Protein AF-T0U098-F1 (afdb_monomer_lite)

Structure (mmCIF, N/CA/C/O backbone):
data_AF-T0U098-F1
#
_entry.id   AF-T0U098-F1
#
loop_
_atom_site.group_PDB
_atom_site.id
_atom_site.type_symbol
_atom_site.label_atom_id
_atom_site.label_alt_id
_atom_site.label_comp_id
_atom_site.label_asym_id
_atom_site.label_entity_id
_atom_site.label_seq_id
_atom_site.pdbx_PDB_ins_code
_atom_site.Cartn_x
_atom_site.Cartn_y
_atom_site.Cartn_z
_atom_site.occupancy
_atom_site.B_iso_or_equiv
_atom_site.auth_seq_id
_atom_site.auth_comp_id
_atom_site.auth_asym_id
_atom_site.auth_atom_id
_atom_site.pdbx_PDB_model_num
ATOM 1 N N . MET A 1 1 ? -24.077 4.851 -6.073 1.00 26.61 1 MET A N 1
ATOM 2 C CA . MET A 1 1 ? -24.076 3.750 -5.088 1.00 26.61 1 MET A CA 1
ATOM 3 C C . MET A 1 1 ? -22.625 3.529 -4.706 1.00 26.61 1 MET A C 1
ATOM 5 O O . MET A 1 1 ? -21.858 3.352 -5.641 1.00 26.61 1 MET A O 1
ATOM 9 N N . PRO A 1 2 ? -22.187 3.656 -3.442 1.00 36.88 2 PRO A N 1
ATOM 10 C CA . PRO A 1 2 ? -20.774 3.498 -3.139 1.00 36.88 2 PRO A CA 1
ATOM 11 C C . PRO A 1 2 ? -20.538 2.073 -2.645 1.00 36.88 2 PRO A C 1
ATOM 13 O O . PRO A 1 2 ? -20.815 1.794 -1.490 1.00 36.88 2 PRO A O 1
ATOM 16 N N . PHE A 1 3 ? -20.134 1.182 -3.549 1.00 37.81 3 PHE A N 1
ATOM 17 C CA . PHE A 1 3 ? -19.321 -0.018 -3.311 1.00 37.81 3 PHE A CA 1
ATOM 18 C C . PHE A 1 3 ? -19.196 -0.738 -4.660 1.00 37.81 3 PHE A C 1
ATOM 20 O O . PHE A 1 3 ? -20.167 -1.327 -5.119 1.00 37.81 3 PHE A O 1
ATOM 27 N N . ASP A 1 4 ? -18.021 -0.677 -5.282 1.00 47.78 4 ASP A N 1
ATOM 28 C CA . ASP A 1 4 ? -17.612 -1.630 -6.318 1.00 47.78 4 ASP A CA 1
ATOM 29 C C . ASP A 1 4 ? -16.211 -2.083 -5.915 1.00 47.78 4 ASP A C 1
ATOM 31 O O . ASP A 1 4 ? -15.202 -1.452 -6.228 1.00 47.78 4 ASP A O 1
ATOM 35 N N . GLY A 1 5 ? -16.173 -3.099 -5.052 1.00 58.38 5 GLY A N 1
ATOM 36 C CA . GLY A 1 5 ? -14.922 -3.743 -4.684 1.00 58.38 5 GLY A CA 1
ATOM 37 C C . GLY A 1 5 ? -14.224 -4.309 -5.920 1.00 58.38 5 GLY A C 1
ATOM 38 O O . GLY A 1 5 ? -14.832 -4.514 -6.970 1.00 58.38 5 GLY A O 1
ATOM 39 N N . MET A 1 6 ? -12.933 -4.575 -5.802 1.00 69.62 6 MET A N 1
ATOM 40 C CA . MET A 1 6 ? -12.189 -5.218 -6.874 1.00 69.62 6 MET A CA 1
ATOM 41 C C . MET A 1 6 ? -12.606 -6.682 -7.026 1.00 69.62 6 MET A C 1
ATOM 43 O O . MET A 1 6 ? -12.453 -7.476 -6.098 1.00 69.62 6 MET A O 1
ATOM 47 N N . THR A 1 7 ? -13.110 -7.050 -8.205 1.00 76.38 7 THR A N 1
ATOM 48 C CA . THR A 1 7 ? -13.362 -8.452 -8.549 1.00 76.38 7 THR A CA 1
ATOM 49 C C . THR A 1 7 ? -12.080 -9.127 -9.018 1.00 76.38 7 THR A C 1
ATOM 51 O O . THR A 1 7 ? -11.201 -8.476 -9.581 1.00 76.38 7 THR A O 1
ATOM 54 N N . GLN A 1 8 ? -11.978 -10.436 -8.789 1.00 73.94 8 GLN A N 1
ATOM 55 C CA . GLN A 1 8 ? -10.879 -11.247 -9.310 1.00 73.94 8 GLN A CA 1
ATOM 56 C C . GLN A 1 8 ? -10.725 -11.047 -10.828 1.00 73.94 8 GLN A C 1
ATOM 58 O O . GLN A 1 8 ? -11.713 -10.832 -11.531 1.00 73.94 8 GLN A O 1
ATOM 63 N N . ASP A 1 9 ? -9.478 -11.080 -11.299 1.00 78.31 9 ASP A N 1
ATOM 64 C CA . ASP A 1 9 ? -9.054 -10.858 -12.685 1.00 78.31 9 ASP A CA 1
ATOM 65 C C . ASP A 1 9 ? -9.297 -9.435 -13.228 1.00 78.31 9 ASP A C 1
ATOM 67 O O . ASP A 1 9 ? -8.994 -9.156 -14.390 1.00 78.31 9 ASP A O 1
ATOM 71 N N . ASN A 1 10 ? -9.761 -8.489 -12.398 1.00 87.94 10 ASN A N 1
ATOM 72 C CA . ASN A 1 10 ? -9.785 -7.079 -12.788 1.00 87.94 10 ASN A CA 1
ATOM 73 C C . ASN A 1 10 ? -8.385 -6.467 -12.783 1.00 87.94 10 ASN A C 1
ATOM 75 O O . ASN A 1 10 ? -7.532 -6.797 -11.956 1.00 87.94 10 ASN A O 1
ATOM 79 N N . TYR A 1 11 ? -8.198 -5.488 -13.667 1.00 94.56 11 TYR A N 1
ATOM 80 C CA . TYR A 1 11 ? -6.975 -4.703 -13.753 1.00 94.56 11 TYR A CA 1
ATOM 81 C C . TYR A 1 11 ? -7.082 -3.366 -13.019 1.00 94.56 11 TYR A C 1
ATOM 83 O O . TYR A 1 11 ? -8.127 -2.705 -13.034 1.00 94.56 11 TYR A O 1
ATOM 91 N N . PHE A 1 12 ? -5.961 -2.925 -12.459 1.00 97.38 12 PHE A N 1
ATOM 92 C CA . PHE A 1 12 ? -5.745 -1.555 -11.998 1.00 97.38 12 PHE A CA 1
ATOM 93 C C . PHE A 1 12 ? -4.312 -1.118 -12.317 1.00 97.38 12 PHE A C 1
ATOM 95 O O . PHE A 1 12 ? -3.440 -1.949 -12.580 1.00 97.38 12 PHE A O 1
ATOM 102 N N . ILE A 1 13 ? -4.072 0.187 -12.315 1.00 98.12 13 ILE A N 1
ATOM 103 C CA . ILE A 1 13 ? -2.728 0.760 -12.452 1.00 98.12 13 ILE A CA 1
ATOM 104 C C . ILE A 1 13 ? -2.312 1.403 -11.139 1.00 98.12 13 ILE A C 1
ATOM 106 O O . ILE A 1 13 ? -3.161 1.863 -10.374 1.00 98.12 13 ILE A O 1
ATOM 110 N N . ASP A 1 14 ? -1.020 1.467 -10.881 1.00 98.50 14 ASP A N 1
ATOM 111 C CA . ASP A 1 14 ? -0.487 2.323 -9.834 1.00 98.50 14 ASP A CA 1
ATOM 112 C C . ASP A 1 14 ? 0.352 3.441 -10.443 1.00 98.50 14 ASP A C 1
ATOM 114 O O . ASP A 1 14 ? 0.939 3.301 -11.515 1.00 98.50 14 ASP A O 1
ATOM 118 N N . VAL A 1 15 ? 0.270 4.622 -9.834 1.00 98.50 15 VAL A N 1
ATOM 119 C CA . VAL A 1 15 ? 0.843 5.847 -10.401 1.00 98.50 15 VAL A CA 1
ATOM 120 C C . VAL A 1 15 ? 1.467 6.713 -9.324 1.00 98.50 15 VAL A C 1
ATOM 122 O O . VAL A 1 15 ? 1.046 6.727 -8.166 1.00 98.50 15 VAL A O 1
ATOM 125 N N . SER A 1 16 ? 2.458 7.493 -9.733 1.00 98.31 16 SER A N 1
ATOM 126 C CA . SER A 1 16 ? 3.132 8.475 -8.892 1.00 98.31 16 SER A CA 1
ATOM 127 C C . SER A 1 16 ? 3.229 9.825 -9.603 1.00 98.31 16 SER A C 1
ATOM 129 O O . SER A 1 16 ? 2.596 10.051 -10.635 1.00 98.31 16 SER A O 1
ATOM 131 N N . ALA A 1 17 ? 4.069 10.722 -9.082 1.00 97.38 17 ALA A N 1
ATOM 132 C CA . ALA A 1 17 ? 4.444 11.954 -9.771 1.00 97.38 17 ALA A CA 1
ATOM 133 C C . ALA A 1 17 ? 5.286 11.726 -11.047 1.00 97.38 17 ALA A C 1
ATOM 135 O O . ALA A 1 17 ? 5.601 12.692 -11.739 1.00 97.38 17 ALA A O 1
ATOM 136 N N . TYR A 1 18 ? 5.658 10.477 -11.362 1.00 96.81 18 TYR A N 1
ATOM 137 C CA . TYR A 1 18 ? 6.241 10.114 -12.656 1.00 96.81 18 TYR A CA 1
ATOM 138 C C . TYR A 1 18 ? 5.208 10.196 -13.793 1.00 96.81 18 TYR A C 1
ATOM 140 O O . TYR A 1 18 ? 5.533 10.605 -14.907 1.00 96.81 18 TYR A O 1
ATOM 148 N N . GLN A 1 19 ? 3.953 9.843 -13.509 1.00 97.50 19 GLN A N 1
ATOM 149 C CA . GLN A 1 19 ? 2.833 9.991 -14.433 1.00 97.50 19 GLN A CA 1
ATOM 150 C C . GLN A 1 19 ? 2.233 11.408 -14.349 1.00 97.50 19 GLN A C 1
ATOM 152 O O . GLN A 1 19 ? 2.376 12.092 -13.331 1.00 97.50 19 GLN A O 1
ATOM 157 N N . PRO A 1 20 ? 1.544 11.881 -15.407 1.00 97.00 20 PRO A N 1
ATOM 158 C CA . PRO A 1 20 ? 0.853 13.167 -15.376 1.00 97.00 20 PRO A CA 1
ATOM 159 C C . PRO A 1 20 ? -0.244 13.212 -14.302 1.00 97.00 20 PRO A C 1
ATOM 161 O O . PRO A 1 20 ? -0.734 12.188 -13.824 1.00 97.00 20 PRO A O 1
ATOM 164 N N . GLY A 1 21 ? -0.658 14.433 -13.950 1.00 95.62 21 GLY A N 1
ATOM 165 C CA . GLY A 1 21 ? -1.766 14.645 -13.019 1.00 95.62 21 GLY A CA 1
ATOM 166 C C . GLY A 1 21 ? -3.127 14.226 -13.577 1.00 95.62 21 GLY A C 1
ATOM 167 O O . GLY A 1 21 ? -3.955 13.723 -12.828 1.00 95.62 21 GLY A O 1
ATOM 168 N N . ASP A 1 22 ? -3.364 14.415 -14.876 1.00 96.81 22 ASP A N 1
ATOM 169 C CA . ASP A 1 22 ? -4.576 13.941 -15.552 1.00 96.81 22 ASP A CA 1
ATOM 170 C C . ASP A 1 22 ? -4.349 12.535 -16.116 1.00 96.81 22 ASP A C 1
ATOM 172 O O . ASP A 1 22 ? -3.532 12.341 -17.021 1.00 96.81 22 ASP A O 1
ATOM 176 N N . LEU A 1 23 ? -5.079 11.559 -15.576 1.00 95.00 23 LEU A N 1
ATOM 177 C CA . LEU A 1 23 ? -4.959 10.153 -15.955 1.00 95.00 23 LEU A CA 1
ATOM 178 C C . LEU A 1 23 ? -5.933 9.730 -17.057 1.00 95.00 23 LEU A C 1
ATOM 180 O O . LEU A 1 23 ? -5.827 8.601 -17.531 1.00 95.00 23 LEU A O 1
ATOM 184 N N . THR A 1 24 ? -6.836 10.603 -17.516 1.00 93.75 24 THR A N 1
ATOM 185 C CA . THR A 1 24 ? -7.944 10.242 -18.421 1.00 93.75 24 THR A CA 1
ATOM 186 C C . THR A 1 24 ? -7.466 9.453 -19.646 1.00 93.75 24 THR A C 1
ATOM 188 O O . THR A 1 24 ? -7.970 8.365 -19.935 1.00 93.75 24 THR A O 1
ATOM 191 N N . SER A 1 25 ? -6.441 9.961 -20.338 1.00 95.94 25 SER A N 1
ATOM 192 C CA . SER A 1 25 ? -5.878 9.318 -21.533 1.00 95.94 25 SER A CA 1
ATOM 193 C C . SER A 1 25 ? -5.164 8.000 -21.222 1.00 95.94 25 SER A C 1
ATOM 195 O O . SER A 1 25 ? -5.251 7.058 -22.008 1.00 95.94 25 SER A O 1
ATOM 197 N N . ILE A 1 26 ? -4.469 7.916 -20.082 1.00 96.00 26 ILE A N 1
ATOM 198 C CA . ILE A 1 26 ? -3.755 6.702 -19.659 1.00 96.00 26 ILE A CA 1
ATOM 199 C C . ILE A 1 26 ? -4.764 5.609 -19.307 1.00 96.00 26 ILE A C 1
ATOM 201 O O . ILE A 1 26 ? -4.651 4.497 -19.816 1.00 96.00 26 ILE A O 1
ATOM 205 N N . CYS A 1 27 ? -5.785 5.940 -18.513 1.00 94.69 27 CYS A N 1
ATOM 206 C CA . CYS A 1 27 ? -6.864 5.028 -18.145 1.00 94.69 27 CYS A CA 1
ATOM 207 C C . CYS A 1 27 ? -7.605 4.497 -19.381 1.00 94.69 27 CYS A C 1
ATOM 209 O O . CYS A 1 27 ? -7.872 3.298 -19.485 1.00 94.69 27 CYS A O 1
ATOM 211 N N . GLN A 1 28 ? -7.881 5.367 -20.359 1.00 93.88 28 GLN A N 1
ATOM 212 C CA . GLN A 1 28 ? -8.484 4.955 -21.625 1.00 93.88 28 GLN A CA 1
ATOM 213 C C . GLN A 1 28 ? -7.575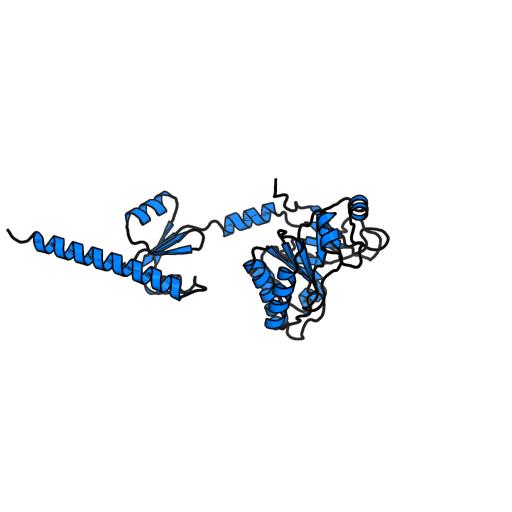 3.998 -22.412 1.00 93.88 28 GLN A C 1
ATOM 215 O O . GLN A 1 28 ? -8.059 3.002 -22.944 1.00 93.88 28 GLN A O 1
ATOM 220 N N . ALA A 1 29 ? -6.273 4.284 -22.486 1.00 94.75 29 ALA A N 1
ATOM 221 C CA . ALA A 1 29 ? -5.320 3.472 -23.239 1.00 94.75 29 ALA A CA 1
ATOM 222 C C . ALA A 1 29 ? -5.074 2.093 -22.606 1.00 94.75 29 ALA A C 1
ATOM 224 O O . ALA A 1 29 ? -4.946 1.105 -23.324 1.00 94.75 29 ALA A O 1
ATOM 225 N N . VAL A 1 30 ? -5.013 2.017 -21.273 1.00 93.19 30 VAL A N 1
ATOM 226 C CA . VAL A 1 30 ? -4.741 0.768 -20.541 1.00 93.19 30 VAL A CA 1
ATOM 227 C C . VAL A 1 30 ? -5.995 -0.092 -20.324 1.00 93.19 30 VAL A C 1
ATOM 229 O O . VAL A 1 30 ? -5.879 -1.274 -19.994 1.00 93.19 30 VAL A O 1
ATOM 232 N N . GLY A 1 31 ? -7.187 0.481 -20.526 1.00 91.69 31 GLY A N 1
ATOM 233 C CA . GLY A 1 31 ? -8.467 -0.222 -20.418 1.00 91.69 31 GLY A CA 1
ATOM 234 C C . GLY A 1 31 ? -8.990 -0.385 -18.987 1.00 91.69 31 GLY A C 1
ATOM 235 O O . GLY A 1 31 ? -9.870 -1.207 -18.755 1.00 91.69 31 GLY A O 1
ATOM 236 N N . THR A 1 32 ? -8.467 0.381 -18.026 1.00 91.81 32 THR A N 1
ATOM 237 C CA . THR A 1 32 ? -8.977 0.440 -16.648 1.00 91.81 32 THR A CA 1
ATOM 238 C C . THR A 1 32 ? -8.848 1.854 -16.095 1.00 91.81 32 THR A C 1
ATOM 240 O O . THR A 1 32 ? -7.892 2.567 -16.395 1.00 91.81 32 THR A O 1
ATOM 243 N N . ASN A 1 33 ? -9.819 2.267 -15.286 1.00 92.56 33 ASN A N 1
ATOM 244 C CA . ASN A 1 33 ? -9.776 3.513 -14.526 1.00 92.56 33 ASN A CA 1
ATOM 245 C C . ASN A 1 33 ? -9.476 3.288 -13.038 1.00 92.56 33 ASN A C 1
ATOM 247 O O . ASN A 1 33 ? -9.397 4.269 -12.310 1.00 92.56 33 ASN A O 1
ATOM 251 N N . ASN A 1 34 ? -9.312 2.042 -12.583 1.00 95.88 34 ASN A N 1
ATOM 252 C CA . ASN A 1 34 ? -8.958 1.744 -11.197 1.00 95.88 34 ASN A CA 1
ATOM 253 C C . ASN A 1 34 ? -7.495 2.104 -10.936 1.00 95.88 34 ASN A C 1
ATOM 255 O O . ASN A 1 34 ? -6.614 1.689 -11.696 1.00 95.88 34 ASN A O 1
ATOM 259 N N . THR A 1 35 ? -7.238 2.837 -9.852 1.00 97.00 35 THR A N 1
ATOM 260 C CA . THR A 1 35 ? -5.891 3.324 -9.529 1.00 97.00 35 THR A CA 1
ATOM 261 C C . THR A 1 35 ? -5.510 3.173 -8.063 1.00 97.00 35 THR A C 1
ATOM 263 O O . THR A 1 35 ? -6.320 3.472 -7.180 1.00 97.00 35 THR A O 1
ATOM 266 N N . VAL A 1 36 ? -4.239 2.851 -7.816 1.00 98.62 36 VAL A N 1
ATOM 267 C CA . VAL A 1 36 ? -3.569 3.055 -6.523 1.00 98.62 36 VAL A CA 1
ATOM 268 C C . VAL A 1 36 ? -2.536 4.178 -6.667 1.00 98.62 36 VAL A C 1
ATOM 270 O O . VAL A 1 36 ? -1.651 4.109 -7.511 1.00 98.62 36 VAL A O 1
ATOM 273 N N . ILE A 1 37 ? -2.665 5.260 -5.899 1.00 98.75 37 ILE A N 1
ATOM 274 C CA . ILE A 1 37 ? -1.926 6.512 -6.169 1.00 98.75 37 ILE A CA 1
ATOM 275 C C . ILE A 1 37 ? -0.896 6.806 -5.068 1.00 98.75 37 ILE A C 1
ATOM 277 O O . ILE A 1 37 ? -1.227 6.742 -3.883 1.00 98.75 37 ILE A O 1
ATOM 281 N N . LYS A 1 38 ? 0.334 7.196 -5.434 1.00 98.88 38 LYS A N 1
ATOM 282 C CA . LYS A 1 38 ? 1.351 7.658 -4.471 1.00 98.88 38 LYS A CA 1
ATOM 283 C C . LYS A 1 38 ? 0.918 8.967 -3.832 1.00 98.88 38 LYS A C 1
ATOM 285 O O . LYS A 1 38 ? 0.705 9.951 -4.545 1.00 98.88 38 LYS A O 1
ATOM 290 N N . VAL A 1 39 ? 0.892 9.027 -2.503 1.00 98.81 39 VAL A N 1
ATOM 291 C CA . VAL A 1 39 ? 0.599 10.284 -1.790 1.00 98.81 39 VAL A CA 1
ATOM 292 C C . VAL A 1 39 ? 1.827 10.825 -1.086 1.00 98.81 39 VAL A C 1
ATOM 294 O O . VAL A 1 39 ? 2.119 12.005 -1.246 1.00 98.81 39 VAL A O 1
ATOM 297 N N . THR A 1 40 ? 2.563 10.001 -0.342 1.00 98.88 40 THR A N 1
ATOM 298 C CA . THR A 1 40 ? 3.696 10.474 0.464 1.00 98.88 40 THR A CA 1
ATOM 299 C C . THR A 1 40 ? 4.905 9.543 0.399 1.00 98.88 40 THR A C 1
ATOM 301 O O . THR A 1 40 ? 4.812 8.393 -0.034 1.00 98.88 40 THR A O 1
ATOM 304 N N . GLU A 1 41 ? 6.057 10.072 0.806 1.00 98.69 41 GLU A N 1
ATOM 305 C CA . GLU A 1 41 ? 7.309 9.337 0.990 1.00 98.69 41 GLU A CA 1
ATOM 306 C C . GLU A 1 41 ? 8.045 9.895 2.212 1.00 98.69 41 GLU A C 1
ATOM 308 O O . GLU A 1 41 ? 8.271 11.110 2.312 1.00 98.69 41 GLU A O 1
ATOM 313 N N . GLY A 1 42 ? 8.387 9.012 3.156 1.00 98.06 42 GLY A N 1
ATOM 314 C CA . GLY A 1 42 ? 8.868 9.429 4.470 1.00 98.06 42 GLY A CA 1
ATOM 315 C C . GLY A 1 42 ? 7.930 10.453 5.129 1.00 98.06 42 GLY A C 1
ATOM 316 O O . GLY A 1 42 ? 6.716 10.446 4.940 1.00 98.06 42 GLY A O 1
ATOM 317 N N . THR A 1 43 ? 8.490 11.405 5.869 1.00 98.06 43 THR A N 1
ATOM 318 C CA . THR A 1 43 ? 7.729 12.515 6.480 1.00 98.06 43 THR A CA 1
ATOM 319 C C . THR A 1 43 ? 7.979 13.865 5.802 1.00 98.06 43 THR A C 1
ATOM 321 O O . THR A 1 43 ? 7.634 14.915 6.346 1.00 98.06 43 THR A O 1
ATOM 324 N N . GLY A 1 44 ? 8.612 13.852 4.624 1.00 96.00 44 GLY A N 1
ATOM 325 C CA . GLY A 1 44 ? 9.132 15.058 3.974 1.00 96.00 44 GLY A CA 1
ATOM 326 C C . GLY A 1 44 ? 8.610 15.327 2.567 1.00 96.00 44 GLY A C 1
ATOM 327 O O . GLY A 1 44 ? 8.814 16.430 2.060 1.00 96.00 44 GLY A O 1
ATOM 328 N N . TRP A 1 45 ? 7.959 14.357 1.923 1.00 98.56 45 TRP A N 1
ATOM 329 C CA . TRP A 1 45 ? 7.498 14.498 0.545 1.00 98.56 45 TRP A CA 1
ATOM 330 C C . TRP A 1 45 ? 6.020 14.137 0.401 1.00 98.56 45 TRP A C 1
ATOM 332 O O . TRP A 1 45 ? 5.572 13.094 0.880 1.00 98.56 45 TRP A O 1
ATOM 342 N N . VAL A 1 46 ? 5.286 14.995 -0.313 1.00 98.62 46 VAL A N 1
ATOM 343 C CA . VAL A 1 46 ? 3.891 14.790 -0.725 1.00 98.62 46 VAL A CA 1
ATOM 344 C C . VAL A 1 46 ? 3.812 14.943 -2.238 1.00 98.62 46 VAL A C 1
ATOM 346 O O . VAL A 1 46 ? 4.405 15.861 -2.810 1.00 98.62 46 VAL A O 1
ATOM 349 N N . SER A 1 47 ? 3.060 14.064 -2.888 1.00 98.44 47 SER A N 1
ATOM 350 C CA . SER A 1 47 ? 2.835 14.112 -4.326 1.00 98.44 47 SER A CA 1
ATOM 351 C C . SER A 1 47 ? 2.101 15.399 -4.721 1.00 98.44 47 SER A C 1
ATOM 353 O O . SER A 1 47 ? 0.987 15.637 -4.249 1.00 98.44 47 SER A O 1
ATOM 355 N N . PRO A 1 48 ? 2.657 16.216 -5.638 1.00 98.12 48 PRO A N 1
ATOM 356 C CA . PRO A 1 48 ? 1.998 17.439 -6.095 1.00 98.12 48 PRO A CA 1
ATOM 357 C C . PRO A 1 48 ? 0.804 17.165 -7.023 1.00 98.12 48 PRO A C 1
ATOM 359 O O . PRO A 1 48 ? 0.062 18.087 -7.351 1.00 98.12 48 PRO A O 1
ATOM 362 N N . VAL A 1 49 ? 0.625 15.916 -7.471 1.00 97.75 49 VAL A N 1
ATOM 363 C CA . VAL A 1 49 ? -0.370 15.534 -8.484 1.00 97.75 49 VAL A CA 1
ATOM 364 C C . VAL A 1 49 ? -1.422 14.544 -7.980 1.00 97.75 49 VAL A C 1
ATOM 366 O O . VAL A 1 49 ? -2.408 14.322 -8.681 1.00 97.75 49 VAL A O 1
ATOM 369 N N . ALA A 1 50 ? -1.283 14.003 -6.762 1.00 95.12 50 ALA A N 1
ATOM 370 C CA . ALA A 1 50 ? -2.178 12.966 -6.233 1.00 95.12 50 ALA A CA 1
ATOM 371 C C . ALA A 1 50 ? -3.660 13.377 -6.231 1.00 95.12 50 ALA A C 1
ATOM 373 O O . ALA A 1 50 ? -4.532 12.564 -6.541 1.00 95.12 50 ALA A O 1
ATOM 374 N N . THR A 1 51 ? -3.966 14.644 -5.940 1.00 91.69 51 THR A N 1
ATOM 375 C CA . THR A 1 51 ? -5.343 15.163 -5.981 1.00 91.69 51 THR A CA 1
ATOM 376 C C . THR A 1 51 ? -5.918 15.151 -7.396 1.00 91.69 51 THR A C 1
ATOM 378 O O . THR A 1 51 ? -7.057 14.737 -7.594 1.00 91.69 51 THR A O 1
ATOM 381 N N . GLN A 1 52 ? -5.146 15.572 -8.403 1.00 91.88 52 GLN A N 1
ATOM 382 C CA . GLN A 1 52 ? -5.623 15.561 -9.789 1.00 91.88 52 GLN A CA 1
ATOM 383 C C . GLN A 1 52 ? -5.773 14.128 -10.312 1.00 91.88 52 GLN A C 1
ATOM 385 O O . GLN A 1 52 ? -6.777 13.816 -10.954 1.00 91.88 52 GLN A O 1
ATOM 390 N N . GLN A 1 53 ? -4.836 13.247 -9.955 1.00 97.44 53 GLN A N 1
ATOM 391 C CA . GLN A 1 53 ? -4.896 11.823 -10.278 1.00 97.44 53 GLN A CA 1
ATOM 392 C C . GLN A 1 53 ? -6.149 11.184 -9.669 1.00 97.44 53 GLN A C 1
ATOM 394 O O . GLN A 1 53 ? -6.893 10.505 -10.371 1.00 97.44 53 GLN A O 1
ATOM 399 N N . THR A 1 54 ? -6.454 11.501 -8.406 1.00 92.94 54 THR A N 1
ATOM 400 C CA . THR A 1 54 ? -7.681 11.057 -7.719 1.00 92.94 54 THR A CA 1
ATOM 401 C C . THR A 1 54 ? -8.938 11.524 -8.453 1.00 92.94 54 THR A C 1
ATOM 403 O O . THR A 1 54 ? -9.864 10.747 -8.643 1.00 92.94 54 THR A O 1
ATOM 406 N N . ASN A 1 55 ? -8.976 12.784 -8.889 1.00 92.25 55 ASN A N 1
ATOM 407 C CA . ASN A 1 55 ? -10.160 13.368 -9.526 1.00 92.25 55 ASN A CA 1
ATOM 408 C C . ASN A 1 55 ? -10.403 12.877 -10.964 1.00 92.25 55 ASN A C 1
ATOM 410 O O . ASN A 1 55 ? -11.496 13.073 -11.491 1.00 92.25 55 ASN A O 1
ATOM 414 N N . THR A 1 56 ? -9.394 12.292 -11.614 1.00 90.81 56 THR A N 1
ATOM 415 C CA . THR A 1 56 ? -9.442 11.867 -13.029 1.00 90.81 56 THR A CA 1
ATOM 416 C C . THR A 1 56 ? -9.429 10.346 -13.202 1.00 90.81 56 THR A C 1
ATOM 418 O O . THR A 1 56 ? -9.293 9.844 -14.315 1.00 90.81 56 THR A O 1
ATOM 421 N N . SER A 1 57 ? -9.599 9.601 -12.110 1.00 92.12 57 SER A N 1
ATOM 422 C CA . SER A 1 57 ? -9.612 8.138 -12.092 1.00 92.12 57 SER A CA 1
ATOM 423 C C . SER A 1 57 ? -10.573 7.596 -11.025 1.00 92.12 57 SER A C 1
ATOM 425 O O . SER A 1 57 ? -11.228 8.357 -10.313 1.00 92.12 57 SER A O 1
ATOM 427 N N . ASN A 1 58 ? -10.693 6.272 -10.928 1.00 92.81 58 ASN A N 1
ATOM 428 C CA . ASN A 1 58 ? -11.361 5.587 -9.827 1.00 92.81 58 ASN A CA 1
ATOM 429 C C . ASN A 1 58 ? -10.318 5.143 -8.788 1.00 92.81 58 ASN A C 1
ATOM 431 O O . ASN A 1 58 ? -9.741 4.057 -8.880 1.00 92.81 58 ASN A O 1
ATOM 435 N N . CYS A 1 59 ? -10.067 5.997 -7.795 1.00 91.50 59 CYS A N 1
ATOM 436 C CA . CYS A 1 59 ? -9.103 5.714 -6.737 1.00 91.50 59 CYS A CA 1
ATOM 437 C C . CYS A 1 59 ? -9.623 4.638 -5.771 1.00 91.50 59 CYS A C 1
ATOM 439 O O . CYS A 1 59 ? -10.512 4.885 -4.954 1.00 91.50 59 CYS A O 1
ATOM 441 N N . ILE A 1 60 ? -9.035 3.445 -5.850 1.00 94.62 60 ILE A N 1
ATOM 442 C CA . ILE A 1 60 ? -9.335 2.299 -4.975 1.00 94.62 60 ILE A CA 1
ATOM 443 C C . ILE A 1 60 ? -8.438 2.273 -3.733 1.00 94.62 60 ILE A C 1
ATOM 445 O O . ILE A 1 60 ? -8.792 1.662 -2.721 1.00 94.62 60 ILE A O 1
ATOM 449 N N . GLY A 1 61 ? -7.300 2.966 -3.785 1.00 96.94 61 GLY A N 1
ATOM 450 C CA . GLY A 1 61 ? -6.368 3.063 -2.678 1.00 96.94 61 GLY A CA 1
ATOM 451 C C . GLY A 1 61 ? -5.254 4.069 -2.915 1.00 96.94 61 GLY A C 1
ATOM 452 O O . GLY A 1 61 ? -5.061 4.592 -4.012 1.00 96.94 61 GLY A O 1
ATOM 453 N N . TYR A 1 62 ? -4.490 4.310 -1.864 1.00 98.81 62 TYR A N 1
ATOM 454 C CA . TYR A 1 62 ? -3.288 5.130 -1.913 1.00 98.81 62 TYR A CA 1
ATOM 455 C C . TYR A 1 62 ? -2.088 4.325 -1.438 1.00 98.81 62 TYR A C 1
ATOM 457 O O . TYR A 1 62 ? -2.254 3.407 -0.635 1.00 98.81 62 TYR A O 1
ATOM 465 N N . TYR A 1 63 ? -0.882 4.707 -1.856 1.00 98.88 63 TYR A N 1
ATOM 466 C CA . TYR A 1 63 ? 0.347 4.143 -1.307 1.00 98.88 63 TYR A CA 1
ATOM 467 C C . TYR A 1 63 ? 1.304 5.197 -0.754 1.00 98.88 63 TYR A C 1
ATOM 469 O O . TYR A 1 63 ? 1.319 6.364 -1.174 1.00 98.88 63 TYR A O 1
ATOM 477 N N . HIS A 1 64 ? 2.099 4.741 0.207 1.00 98.94 64 HIS A N 1
ATOM 478 C CA . HIS A 1 64 ? 3.171 5.472 0.856 1.00 98.94 64 HIS A CA 1
ATOM 479 C C . HIS A 1 64 ? 4.490 4.742 0.650 1.00 98.94 64 HIS A C 1
ATOM 481 O O . HIS A 1 64 ? 4.597 3.583 1.050 1.00 98.94 64 HIS A O 1
ATOM 487 N N . PHE A 1 65 ? 5.487 5.437 0.105 1.00 98.81 65 PHE A N 1
ATOM 488 C CA . PHE A 1 65 ? 6.830 4.885 -0.052 1.00 98.81 65 PHE A CA 1
ATOM 489 C C . PHE A 1 65 ? 7.594 4.971 1.275 1.00 98.81 65 PHE A C 1
ATOM 491 O O . PHE A 1 65 ? 7.966 6.067 1.713 1.00 98.81 65 PHE A O 1
ATOM 498 N N . ALA A 1 66 ? 7.818 3.817 1.902 1.00 98.69 66 ALA A N 1
ATOM 499 C CA . ALA A 1 66 ? 8.388 3.712 3.236 1.00 98.69 66 ALA A CA 1
ATOM 500 C C . ALA A 1 66 ? 9.868 4.110 3.276 1.00 98.69 66 ALA A C 1
ATOM 502 O O . ALA A 1 66 ? 10.678 3.700 2.441 1.00 98.69 66 ALA A O 1
ATOM 503 N N . ARG A 1 67 ? 10.245 4.873 4.304 1.00 98.62 67 ARG A N 1
ATOM 504 C CA . ARG A 1 67 ? 11.637 5.243 4.616 1.00 98.62 67 ARG A CA 1
ATOM 505 C C . ARG A 1 67 ? 12.030 4.913 6.063 1.00 98.62 67 ARG A C 1
ATOM 507 O O . ARG A 1 67 ? 13.147 5.217 6.478 1.00 98.62 67 ARG A O 1
ATOM 514 N N . PHE A 1 68 ? 11.163 4.214 6.798 1.00 98.62 68 PHE A N 1
ATOM 515 C CA . PHE A 1 68 ? 11.348 3.894 8.216 1.00 98.62 68 PHE A CA 1
ATOM 516 C C . PHE A 1 68 ? 12.303 2.723 8.512 1.00 98.62 68 PHE A C 1
ATOM 518 O O . PHE A 1 68 ? 12.699 2.527 9.663 1.00 98.62 68 PHE A O 1
ATOM 525 N N . GLY A 1 69 ? 12.670 1.913 7.513 1.00 98.12 69 GLY A N 1
ATOM 526 C CA . GLY A 1 69 ? 13.534 0.743 7.698 1.00 98.12 69 GLY A CA 1
ATOM 527 C C . GLY A 1 69 ? 12.993 -0.241 8.742 1.00 98.12 69 GLY A C 1
ATOM 528 O O . GLY A 1 69 ? 11.990 -0.907 8.496 1.00 98.12 69 GLY A O 1
ATOM 529 N N . GLY A 1 70 ? 13.671 -0.355 9.886 1.00 98.00 70 GLY A N 1
ATOM 530 C CA . GLY A 1 70 ? 13.267 -1.202 11.018 1.00 98.00 70 GLY A CA 1
ATOM 531 C C . GLY A 1 70 ? 12.770 -0.437 12.247 1.00 98.00 70 GLY A C 1
ATOM 532 O O . GLY A 1 70 ? 12.618 -1.039 13.308 1.00 98.00 70 GLY A O 1
ATOM 533 N N . ASP A 1 71 ? 12.559 0.878 12.144 1.00 98.69 71 ASP A N 1
ATOM 534 C CA . ASP A 1 71 ? 12.188 1.721 13.280 1.00 98.69 71 ASP A CA 1
ATOM 535 C C . ASP A 1 71 ? 10.668 1.914 13.386 1.00 98.69 71 ASP A C 1
ATOM 537 O O . ASP A 1 71 ? 10.021 2.518 12.530 1.00 98.69 71 ASP A O 1
ATOM 541 N N . VAL A 1 72 ? 10.091 1.414 14.480 1.00 98.50 72 VAL A N 1
ATOM 542 C CA . VAL A 1 72 ? 8.640 1.442 14.728 1.00 98.50 72 VAL A CA 1
ATOM 543 C C . VAL A 1 72 ? 8.105 2.866 14.891 1.00 98.50 72 VAL A C 1
ATOM 545 O O . VAL A 1 72 ? 7.035 3.179 14.371 1.00 98.50 72 VAL A O 1
ATOM 548 N N . ALA A 1 73 ? 8.827 3.738 15.600 1.00 98.31 73 ALA A N 1
ATOM 549 C CA . ALA A 1 73 ? 8.364 5.102 15.852 1.00 98.31 73 ALA A CA 1
ATOM 550 C C . ALA A 1 73 ? 8.309 5.917 14.550 1.00 98.31 73 ALA A C 1
ATOM 552 O O . ALA A 1 73 ? 7.344 6.642 14.301 1.00 98.31 73 ALA A O 1
ATOM 553 N N . THR A 1 74 ? 9.311 5.743 13.690 1.00 98.69 74 THR A N 1
ATOM 554 C CA . THR A 1 74 ? 9.365 6.345 12.356 1.00 98.69 74 THR A CA 1
ATOM 555 C C . THR A 1 74 ? 8.261 5.783 11.467 1.00 98.69 74 THR A C 1
ATOM 557 O O . THR A 1 74 ? 7.571 6.559 10.814 1.00 98.69 74 THR A O 1
ATOM 560 N N . ALA A 1 75 ? 7.998 4.472 11.509 1.00 98.81 75 ALA A N 1
ATOM 561 C CA . ALA A 1 75 ? 6.900 3.862 10.757 1.00 98.81 75 ALA A CA 1
ATOM 562 C C . ALA A 1 75 ? 5.527 4.431 11.148 1.00 98.81 75 ALA A C 1
ATOM 564 O O . ALA A 1 75 ? 4.708 4.755 10.288 1.00 98.81 75 ALA A O 1
ATOM 565 N N . GLN A 1 76 ? 5.286 4.633 12.446 1.00 98.69 76 GLN A N 1
ATOM 566 C CA . GLN A 1 76 ? 4.070 5.289 12.930 1.00 98.69 76 GLN A CA 1
ATOM 567 C C . GLN A 1 76 ? 3.998 6.757 12.491 1.00 98.69 76 GLN A C 1
ATOM 569 O O . GLN A 1 76 ? 2.926 7.234 12.114 1.00 98.69 76 GLN A O 1
ATOM 574 N N . ALA A 1 77 ? 5.113 7.490 12.527 1.00 98.75 77 ALA A N 1
ATOM 575 C CA . ALA A 1 77 ? 5.161 8.874 12.061 1.00 98.75 77 ALA A CA 1
ATOM 576 C C . ALA A 1 77 ? 4.865 8.980 10.556 1.00 98.75 77 ALA A C 1
ATOM 578 O O . ALA A 1 77 ? 4.074 9.830 10.147 1.00 98.75 77 ALA A O 1
ATOM 579 N N . GLU A 1 78 ? 5.436 8.087 9.748 1.00 98.88 78 GLU A N 1
ATOM 580 C CA . GLU A 1 78 ? 5.183 7.977 8.311 1.00 98.88 78 GLU A CA 1
ATOM 581 C C . GLU A 1 78 ? 3.720 7.629 8.010 1.00 98.88 78 GLU A C 1
ATOM 583 O O . GLU A 1 78 ? 3.096 8.298 7.186 1.00 98.88 78 GLU A O 1
ATOM 588 N N . ALA A 1 79 ? 3.122 6.675 8.731 1.00 98.75 79 ALA A N 1
ATOM 589 C CA . ALA A 1 79 ? 1.708 6.325 8.570 1.00 98.75 79 ALA A CA 1
ATOM 590 C C . ALA A 1 79 ? 0.769 7.498 8.905 1.00 98.75 79 ALA A C 1
ATOM 592 O O . ALA A 1 79 ? -0.163 7.792 8.158 1.00 98.75 79 ALA A O 1
ATOM 593 N N . ASN A 1 80 ? 1.030 8.218 10.000 1.00 98.56 80 ASN A N 1
ATOM 594 C CA . ASN A 1 80 ? 0.251 9.407 10.359 1.00 98.56 80 ASN A CA 1
ATOM 595 C C . ASN A 1 80 ? 0.428 10.537 9.331 1.00 98.56 80 ASN A C 1
ATOM 597 O O . ASN A 1 80 ? -0.537 11.214 8.960 1.00 98.56 80 ASN A O 1
ATOM 601 N N . TYR A 1 81 ? 1.651 10.726 8.831 1.00 98.69 81 TYR A N 1
ATOM 602 C CA . TYR A 1 81 ? 1.928 11.690 7.772 1.00 98.69 81 TYR A CA 1
ATOM 603 C C . TYR A 1 81 ? 1.179 11.333 6.486 1.00 98.69 81 TYR A C 1
ATOM 605 O O . TYR A 1 81 ? 0.544 12.191 5.880 1.00 98.69 81 TYR A O 1
ATOM 613 N N . PHE A 1 82 ? 1.171 10.059 6.107 1.00 98.81 82 PHE A N 1
ATOM 614 C CA . PHE A 1 82 ? 0.406 9.560 4.976 1.00 98.81 82 PHE A CA 1
ATOM 615 C C . PHE A 1 82 ? -1.095 9.836 5.118 1.00 98.81 82 PHE A C 1
ATOM 617 O O . PHE A 1 82 ? -1.676 10.473 4.241 1.00 98.81 82 PHE A O 1
ATOM 624 N N . ILE A 1 83 ? -1.700 9.449 6.245 1.00 98.12 83 ILE A N 1
ATOM 625 C CA . ILE A 1 83 ? -3.142 9.610 6.496 1.00 98.12 83 ILE A CA 1
ATOM 626 C C . ILE A 1 83 ? -3.566 11.085 6.499 1.00 98.12 83 ILE A C 1
ATOM 628 O O . ILE A 1 83 ? -4.608 11.435 5.948 1.00 98.12 83 ILE A O 1
ATOM 632 N N . SER A 1 84 ? -2.753 11.972 7.076 1.00 97.00 84 SER A N 1
ATOM 633 C CA . SER A 1 84 ? -3.068 13.409 7.135 1.00 97.00 84 SER A CA 1
ATOM 634 C C . SER A 1 84 ? -3.002 14.132 5.783 1.00 97.00 84 SER A C 1
ATOM 636 O O . SER A 1 84 ? -3.509 15.248 5.676 1.00 97.00 84 SER A O 1
ATOM 638 N N . ASN A 1 85 ? -2.417 13.509 4.753 1.00 96.56 85 ASN A N 1
ATOM 639 C CA . ASN A 1 85 ? -2.264 14.084 3.413 1.00 96.56 85 ASN A CA 1
ATOM 640 C C . ASN A 1 85 ? -3.149 13.412 2.346 1.00 96.56 85 ASN A C 1
ATOM 642 O O . ASN A 1 85 ? -3.006 13.713 1.160 1.00 96.56 85 ASN A O 1
ATOM 646 N N . LEU A 1 86 ? -4.054 12.505 2.726 1.00 92.94 86 LEU A N 1
ATOM 647 C CA . LEU A 1 86 ? -4.892 11.794 1.759 1.00 92.94 86 LEU A CA 1
ATOM 648 C C . LEU A 1 86 ? -5.867 12.749 1.037 1.00 92.94 86 LEU A C 1
ATOM 650 O O . LEU A 1 86 ? -6.602 13.485 1.699 1.00 92.94 86 LEU A O 1
ATOM 654 N N . PRO A 1 87 ? -5.954 12.710 -0.309 1.00 87.62 87 PRO A N 1
ATOM 655 C CA . PRO A 1 87 ? -6.921 13.520 -1.058 1.00 87.62 87 PRO A CA 1
ATOM 656 C C . PRO A 1 87 ? -8.386 13.099 -0.857 1.00 87.62 87 PRO A C 1
ATOM 658 O O . PRO A 1 87 ? -9.302 13.888 -1.087 1.00 87.62 87 PRO A O 1
ATOM 661 N N . SER A 1 88 ? -8.616 11.840 -0.481 1.00 91.12 88 SER A N 1
ATOM 662 C CA . SER A 1 88 ? -9.935 11.249 -0.238 1.00 91.12 88 SER A CA 1
ATOM 663 C C . SER A 1 88 ? -9.812 10.050 0.714 1.00 91.12 88 SER A C 1
ATOM 665 O O . SER A 1 88 ? -8.730 9.787 1.234 1.00 91.12 88 SER A O 1
ATOM 667 N N . HIS A 1 89 ? -10.900 9.314 0.954 1.00 91.25 89 HIS A N 1
ATOM 668 C CA . HIS A 1 89 ? -10.923 8.186 1.891 1.00 91.25 89 HIS A CA 1
ATOM 669 C C . HIS A 1 89 ? -11.300 6.862 1.190 1.00 91.25 89 HIS A C 1
ATOM 671 O O . HIS A 1 89 ? -12.421 6.374 1.368 1.00 91.25 89 HIS A O 1
ATOM 677 N N . PRO A 1 90 ? -10.410 6.295 0.350 1.00 89.06 90 PRO A N 1
ATOM 678 C CA . PRO A 1 90 ? -10.650 5.027 -0.329 1.00 89.06 90 PRO A CA 1
ATOM 679 C C . PRO A 1 90 ? -10.578 3.854 0.656 1.00 89.06 90 PRO A C 1
ATOM 681 O O . PRO A 1 90 ? -10.330 4.027 1.848 1.00 89.06 90 PRO A O 1
ATOM 684 N N . ARG A 1 91 ? -10.790 2.633 0.156 1.00 89.69 91 ARG A N 1
ATOM 685 C CA . ARG A 1 91 ? -10.776 1.422 0.986 1.00 89.69 91 ARG A CA 1
ATOM 686 C C . ARG A 1 91 ? -9.371 1.050 1.468 1.00 89.69 91 ARG A C 1
ATOM 688 O O . ARG A 1 91 ? -9.213 0.649 2.622 1.00 89.69 91 ARG A O 1
ATOM 695 N N . TYR A 1 92 ? -8.376 1.163 0.590 1.00 97.75 92 TYR A N 1
ATOM 696 C CA . TYR A 1 92 ? -7.048 0.599 0.815 1.00 97.75 92 TYR A CA 1
ATOM 697 C C . TYR A 1 92 ? -5.972 1.653 1.044 1.00 97.75 92 TYR A C 1
ATOM 699 O O . TYR A 1 92 ? -5.904 2.650 0.323 1.00 97.75 92 TYR A O 1
ATOM 707 N N . LEU A 1 93 ? -5.079 1.371 1.992 1.00 98.75 93 LEU A N 1
ATOM 708 C CA . LEU A 1 93 ? -3.807 2.072 2.149 1.00 98.75 93 LEU A CA 1
ATOM 709 C C . LEU A 1 93 ? -2.663 1.070 2.054 1.00 98.75 93 LEU A C 1
ATOM 711 O O . LEU A 1 93 ? -2.681 0.031 2.711 1.00 98.75 93 LEU A O 1
ATOM 715 N N . VAL A 1 94 ? -1.668 1.388 1.239 1.00 98.94 94 VAL A N 1
ATOM 716 C CA . VAL A 1 94 ? -0.548 0.499 0.945 1.00 98.94 94 VAL A CA 1
ATOM 717 C C . VAL A 1 94 ? 0.725 1.020 1.609 1.00 98.94 94 VAL A C 1
ATOM 719 O O . VAL A 1 94 ? 1.114 2.173 1.415 1.00 98.94 94 VAL A O 1
ATOM 722 N N . CYS A 1 95 ? 1.377 0.145 2.369 1.00 98.88 95 CYS A N 1
ATOM 723 C CA . CYS A 1 95 ? 2.762 0.287 2.793 1.00 98.88 95 CYS A CA 1
ATOM 724 C C . CYS A 1 95 ? 3.660 -0.258 1.679 1.00 98.88 95 CYS A C 1
ATOM 726 O O . CYS A 1 95 ? 3.752 -1.474 1.505 1.00 98.88 95 CYS A O 1
ATOM 728 N N . ASP A 1 96 ? 4.274 0.633 0.908 1.00 98.88 96 ASP A N 1
ATOM 729 C CA . ASP A 1 96 ? 5.252 0.278 -0.116 1.00 98.88 96 ASP A CA 1
ATOM 730 C C . ASP A 1 96 ? 6.635 0.175 0.547 1.00 98.88 96 ASP A C 1
ATOM 732 O O . ASP A 1 96 ? 7.242 1.183 0.915 1.00 98.88 96 ASP A O 1
ATOM 736 N N . TYR A 1 97 ? 7.071 -1.066 0.797 1.00 98.81 97 TYR A N 1
ATOM 737 C CA . TYR A 1 97 ? 8.294 -1.402 1.526 1.00 98.81 97 TYR A CA 1
ATOM 738 C C . TYR A 1 97 ? 9.237 -2.220 0.642 1.00 98.81 97 TYR A C 1
ATOM 740 O O . TYR A 1 97 ? 9.277 -3.458 0.678 1.00 98.81 97 TYR A O 1
ATOM 748 N N . GLU A 1 98 ? 10.016 -1.512 -0.163 1.00 97.19 98 GLU A N 1
ATOM 749 C CA . GLU A 1 98 ? 10.921 -2.110 -1.148 1.00 97.19 98 GLU A CA 1
ATOM 750 C C . GLU A 1 98 ? 12.351 -1.548 -1.115 1.00 97.19 98 GLU A C 1
ATOM 752 O O . GLU A 1 98 ? 13.214 -1.975 -1.885 1.00 97.19 98 GLU A O 1
ATOM 757 N N . ASP A 1 99 ? 12.629 -0.629 -0.188 1.00 96.75 99 ASP A N 1
ATOM 758 C CA . ASP A 1 99 ? 13.941 -0.017 0.008 1.00 96.75 99 ASP A CA 1
ATOM 759 C C . ASP A 1 99 ? 14.178 0.345 1.488 1.00 96.75 99 ASP A C 1
ATOM 761 O O . ASP A 1 99 ? 13.254 0.424 2.295 1.00 96.75 99 ASP A O 1
ATOM 765 N N . GLY A 1 100 ? 15.442 0.546 1.866 1.00 95.00 100 GLY A N 1
ATOM 766 C CA . GLY A 1 100 ? 15.809 1.077 3.181 1.00 95.00 100 GLY A CA 1
ATOM 767 C C . GLY A 1 100 ? 15.654 0.121 4.370 1.00 95.00 100 GLY A C 1
ATOM 768 O O . GLY A 1 100 ? 15.736 0.577 5.511 1.00 95.00 100 GLY A O 1
ATOM 769 N N . ALA A 1 101 ? 15.454 -1.183 4.147 1.00 96.62 101 ALA A N 1
ATOM 770 C CA . ALA A 1 101 ? 15.402 -2.178 5.215 1.00 96.62 101 ALA A CA 1
ATOM 771 C C . ALA A 1 101 ? 16.643 -2.144 6.120 1.00 96.62 101 ALA A C 1
ATOM 773 O O . ALA A 1 101 ? 17.782 -2.015 5.664 1.00 96.62 101 ALA A O 1
ATOM 774 N N . SER A 1 102 ? 16.418 -2.309 7.425 1.00 97.50 102 SER A N 1
ATOM 775 C CA . SER A 1 102 ? 17.508 -2.502 8.378 1.00 97.50 102 SER A CA 1
ATOM 776 C C . SER A 1 102 ? 18.083 -3.919 8.270 1.00 97.50 102 SER A C 1
ATOM 778 O O . SER A 1 102 ? 17.465 -4.819 7.697 1.00 97.50 102 SER A O 1
ATOM 780 N N . GLY A 1 103 ? 19.248 -4.144 8.885 1.00 97.06 103 GLY A N 1
ATOM 781 C CA . GLY A 1 103 ? 19.834 -5.483 8.999 1.00 97.06 103 GLY A CA 1
ATOM 782 C C . GLY A 1 103 ? 19.068 -6.439 9.927 1.00 97.06 103 GLY A C 1
ATOM 783 O O . GLY A 1 103 ? 19.402 -7.622 9.967 1.00 97.06 103 GLY A O 1
ATOM 784 N N . ASP A 1 104 ? 18.065 -5.957 10.672 1.00 97.38 104 ASP A N 1
ATOM 785 C CA . ASP A 1 104 ? 17.236 -6.775 11.558 1.00 97.38 104 ASP A CA 1
ATOM 786 C C . ASP A 1 104 ? 15.862 -7.040 10.928 1.00 97.38 104 ASP A C 1
ATOM 788 O O . ASP A 1 104 ? 14.970 -6.189 10.879 1.00 97.38 104 ASP A O 1
ATOM 792 N N . LYS A 1 105 ? 15.688 -8.285 10.482 1.00 96.31 105 LYS A N 1
ATOM 793 C CA . LYS A 1 105 ? 14.468 -8.780 9.845 1.00 96.31 105 LYS A CA 1
ATOM 794 C C . LYS A 1 105 ? 13.228 -8.683 10.743 1.00 96.31 105 LYS A C 1
ATOM 796 O O . LYS A 1 105 ? 12.131 -8.412 10.249 1.00 96.31 105 LYS A O 1
ATOM 801 N N . GLN A 1 106 ? 13.368 -8.897 12.053 1.00 97.69 106 GLN A N 1
ATOM 802 C CA . GLN A 1 106 ? 12.239 -8.784 12.979 1.00 97.69 106 GLN A CA 1
ATOM 803 C C . GLN A 1 106 ? 11.896 -7.316 13.237 1.00 97.69 106 GLN A C 1
ATOM 805 O O . GLN A 1 106 ? 10.715 -6.978 13.273 1.00 97.69 106 GLN A O 1
ATOM 810 N N . ALA A 1 107 ? 12.896 -6.439 13.355 1.00 96.88 107 ALA A N 1
ATOM 811 C CA . ALA A 1 107 ? 12.665 -5.002 13.492 1.00 96.88 107 ALA A CA 1
ATOM 812 C C . ALA A 1 107 ? 11.920 -4.431 12.272 1.00 96.88 107 ALA A C 1
ATOM 814 O O . ALA A 1 107 ? 10.903 -3.760 12.435 1.00 96.88 107 ALA A O 1
ATOM 815 N N . ASN A 1 108 ? 12.343 -4.797 11.056 1.00 98.56 108 ASN A N 1
ATOM 816 C CA . ASN A 1 108 ? 11.639 -4.461 9.809 1.00 98.56 108 ASN A CA 1
ATOM 817 C C . ASN A 1 108 ? 10.177 -4.930 9.836 1.00 98.56 108 ASN A C 1
ATOM 819 O O . ASN A 1 108 ? 9.264 -4.161 9.548 1.00 98.56 108 ASN A O 1
ATOM 823 N N . THR A 1 109 ? 9.947 -6.183 10.240 1.00 97.75 109 THR A N 1
ATOM 824 C CA . THR A 1 109 ? 8.595 -6.761 10.342 1.00 97.75 109 THR A CA 1
ATOM 825 C C . THR A 1 109 ? 7.729 -5.985 11.337 1.00 97.75 109 THR A C 1
ATOM 827 O O . THR A 1 109 ? 6.588 -5.648 11.030 1.00 97.75 109 THR A O 1
ATOM 830 N N . ASN A 1 110 ? 8.274 -5.652 12.509 1.00 97.25 110 ASN A N 1
ATOM 831 C CA . ASN A 1 110 ? 7.568 -4.884 13.533 1.00 97.25 110 ASN A CA 1
ATOM 832 C C . ASN A 1 110 ? 7.224 -3.469 13.050 1.00 97.25 110 ASN A C 1
ATOM 834 O O . ASN A 1 110 ? 6.134 -2.980 13.336 1.00 97.25 110 ASN A O 1
ATOM 838 N N . ALA A 1 111 ? 8.131 -2.820 12.317 1.00 98.75 111 ALA A N 1
ATOM 839 C CA . ALA A 1 111 ? 7.911 -1.489 11.763 1.00 98.75 111 ALA A CA 1
ATOM 840 C C . ALA A 1 111 ? 6.814 -1.495 10.684 1.00 98.75 111 ALA A C 1
ATOM 842 O O . ALA A 1 111 ? 5.889 -0.687 10.751 1.00 98.75 111 ALA A O 1
ATOM 843 N N . VAL A 1 112 ? 6.844 -2.465 9.762 1.00 98.88 112 VAL A N 1
ATOM 844 C CA . VAL A 1 112 ? 5.776 -2.662 8.765 1.00 98.88 112 VAL A CA 1
ATOM 845 C C . VAL A 1 112 ? 4.426 -2.909 9.442 1.00 98.88 112 VAL A C 1
ATOM 847 O O . VAL A 1 112 ? 3.440 -2.255 9.106 1.00 98.88 112 VAL A O 1
ATOM 850 N N . LEU A 1 113 ? 4.375 -3.804 10.435 1.00 98.75 113 LEU A N 1
ATOM 851 C CA . LEU A 1 113 ? 3.153 -4.062 11.199 1.00 98.75 113 LEU A CA 1
ATOM 852 C C . LEU A 1 113 ? 2.644 -2.796 11.891 1.00 98.75 113 LEU A C 1
ATOM 854 O O . LEU A 1 113 ? 1.459 -2.505 11.803 1.00 98.75 113 LEU A O 1
ATOM 858 N N . ALA A 1 114 ? 3.523 -2.006 12.510 1.00 98.62 114 ALA A N 1
ATOM 859 C CA . ALA A 1 114 ? 3.133 -0.762 13.165 1.00 98.62 114 ALA A CA 1
ATOM 860 C C . ALA A 1 114 ? 2.554 0.270 12.184 1.00 98.62 114 ALA A C 1
ATOM 862 O O . ALA A 1 114 ? 1.575 0.940 12.512 1.00 98.62 114 ALA A O 1
ATOM 863 N N . PHE A 1 115 ? 3.114 0.378 10.976 1.00 98.88 115 PHE A N 1
ATOM 864 C CA . PHE A 1 115 ? 2.549 1.209 9.912 1.00 98.88 115 PHE A CA 1
ATOM 865 C C . PHE A 1 115 ? 1.132 0.739 9.543 1.00 98.88 115 PHE A C 1
ATOM 867 O O . PHE A 1 115 ? 0.182 1.525 9.538 1.00 98.88 115 PHE A O 1
ATOM 874 N N . MET A 1 116 ? 0.977 -0.562 9.275 1.00 98.81 116 MET A N 1
ATOM 875 C CA . MET A 1 116 ? -0.305 -1.162 8.893 1.00 98.81 116 MET A CA 1
ATOM 876 C C . MET A 1 116 ? -1.353 -1.059 10.012 1.00 98.81 116 MET A C 1
ATOM 878 O O . MET A 1 116 ? -2.517 -0.781 9.727 1.00 98.81 116 MET A O 1
ATOM 882 N N . ASP A 1 117 ? -0.940 -1.204 11.274 1.00 98.25 117 ASP A N 1
ATOM 883 C CA . ASP A 1 117 ? -1.781 -1.044 12.465 1.00 98.25 117 ASP A CA 1
ATOM 884 C C . ASP A 1 117 ? -2.347 0.382 12.554 1.00 98.25 117 ASP A C 1
ATOM 886 O O . ASP A 1 117 ? -3.540 0.555 12.814 1.00 98.25 117 ASP A O 1
ATOM 890 N N . VAL A 1 118 ? -1.540 1.410 12.261 1.00 97.94 118 VAL A N 1
ATOM 891 C CA . VAL A 1 118 ? -2.014 2.804 12.208 1.00 97.94 118 VAL A CA 1
ATOM 892 C C . VAL A 1 118 ? -3.036 2.997 11.084 1.00 97.94 118 VAL A C 1
ATOM 894 O O . VAL A 1 118 ? -4.089 3.597 11.317 1.00 97.94 118 VAL A O 1
ATOM 897 N N . CYS A 1 119 ? -2.791 2.456 9.886 1.00 98.12 119 CYS A N 1
ATOM 898 C CA . CYS A 1 119 ? -3.770 2.494 8.794 1.00 98.12 119 CYS A CA 1
ATOM 899 C C . CYS A 1 119 ? -5.085 1.803 9.187 1.00 98.12 119 CYS A C 1
ATOM 901 O O . CYS A 1 119 ? -6.165 2.368 9.000 1.00 98.12 119 CYS A O 1
ATOM 903 N N . LYS A 1 120 ? -5.006 0.612 9.790 1.00 96.62 120 LYS A N 1
ATOM 904 C CA . LYS A 1 120 ? -6.177 -0.153 10.230 1.00 96.62 120 LYS A CA 1
ATOM 905 C C . LYS A 1 120 ? -6.978 0.579 11.305 1.00 96.62 120 LYS A C 1
ATOM 907 O O . LYS A 1 120 ? -8.204 0.637 11.213 1.00 96.62 120 LYS A O 1
ATOM 912 N N . ALA A 1 121 ? -6.301 1.162 12.295 1.00 93.56 121 ALA A N 1
ATOM 913 C CA . ALA A 1 121 ? -6.929 1.924 13.374 1.00 93.56 121 ALA A CA 1
ATOM 914 C C . ALA A 1 121 ? -7.695 3.159 12.865 1.00 93.56 121 ALA A C 1
ATOM 916 O O . ALA A 1 121 ? -8.661 3.582 13.494 1.00 93.56 121 ALA A O 1
ATOM 917 N N . ASN A 1 122 ? -7.306 3.697 11.705 1.00 91.75 122 ASN A N 1
ATOM 918 C CA . ASN A 1 122 ? -7.980 4.815 11.043 1.00 91.75 122 ASN A CA 1
ATOM 919 C C . ASN A 1 122 ? -9.055 4.376 10.030 1.00 91.75 122 ASN A C 1
ATOM 921 O O . ASN A 1 122 ? -9.553 5.199 9.270 1.00 91.75 122 ASN A O 1
ATOM 925 N N . GLY A 1 123 ? -9.453 3.098 10.029 1.00 89.06 123 GLY A N 1
ATOM 926 C CA . GLY A 1 123 ? -10.594 2.611 9.248 1.00 89.06 123 GLY A CA 1
ATOM 927 C C . GLY A 1 123 ? -10.267 2.140 7.830 1.00 89.06 123 GLY A C 1
ATOM 928 O O . GLY A 1 123 ? -11.192 1.893 7.057 1.00 89.06 123 GLY A O 1
ATOM 929 N N . PHE A 1 124 ? -8.987 1.972 7.492 1.00 94.75 124 PHE A N 1
ATOM 930 C CA . PHE A 1 124 ? -8.554 1.456 6.192 1.00 94.75 124 PHE A CA 1
ATOM 931 C C . PHE A 1 124 ? -8.266 -0.051 6.228 1.00 94.75 124 PHE A C 1
ATOM 933 O O . PHE A 1 124 ? -8.069 -0.655 7.287 1.00 94.75 124 PHE A O 1
ATOM 940 N N . GLU A 1 125 ? -8.213 -0.674 5.053 1.00 96.25 125 GLU A N 1
ATOM 941 C CA . GLU A 1 125 ? -7.645 -2.012 4.879 1.00 96.25 125 GLU A CA 1
ATOM 942 C C . GLU A 1 125 ? -6.170 -1.878 4.456 1.00 96.25 125 GLU A C 1
ATOM 944 O O . GLU A 1 125 ? -5.904 -1.418 3.341 1.00 96.25 125 GLU A O 1
ATOM 949 N N . PRO A 1 126 ? -5.203 -2.211 5.335 1.00 98.31 126 PRO A N 1
ATOM 950 C CA . PRO A 1 126 ? -3.792 -2.064 5.011 1.00 98.31 126 PRO A CA 1
ATOM 951 C C . PRO A 1 126 ? -3.314 -3.171 4.069 1.00 98.31 126 PRO A C 1
ATOM 953 O O . PRO A 1 126 ? -3.687 -4.335 4.216 1.00 98.31 126 PRO A O 1
ATOM 956 N N . ILE A 1 127 ? -2.438 -2.808 3.137 1.00 98.75 127 ILE A N 1
ATOM 957 C CA . ILE A 1 127 ? -1.785 -3.711 2.186 1.00 98.75 127 ILE A CA 1
ATOM 958 C C . ILE A 1 127 ? -0.272 -3.539 2.307 1.00 98.75 127 ILE A C 1
ATOM 960 O O . ILE A 1 127 ? 0.222 -2.422 2.434 1.00 98.75 127 ILE A O 1
ATOM 964 N N . TYR A 1 128 ? 0.463 -4.644 2.255 1.00 98.81 128 TYR A N 1
ATOM 965 C CA . TYR A 1 128 ? 1.916 -4.656 2.130 1.00 98.81 128 TYR A CA 1
ATOM 966 C C . TYR A 1 128 ? 2.282 -4.814 0.656 1.00 98.81 128 TYR A C 1
ATOM 968 O O . TYR A 1 128 ? 1.883 -5.806 0.039 1.00 98.81 128 TYR A O 1
ATOM 976 N N . TYR A 1 129 ? 3.041 -3.865 0.113 1.00 98.81 129 TYR A N 1
ATOM 977 C CA . TYR A 1 129 ? 3.613 -3.953 -1.224 1.00 98.81 129 TYR A CA 1
ATOM 978 C C . TYR A 1 129 ? 5.131 -4.122 -1.187 1.00 98.81 129 TYR A C 1
ATOM 980 O O . TYR A 1 129 ? 5.817 -3.467 -0.401 1.00 98.81 129 TYR A O 1
ATOM 988 N N . SER A 1 130 ? 5.636 -5.028 -2.030 1.00 98.44 130 SER A N 1
ATOM 989 C CA . SER A 1 130 ? 7.064 -5.232 -2.297 1.00 98.44 130 SER A CA 1
ATOM 990 C C . SER A 1 130 ? 7.256 -6.227 -3.455 1.00 98.44 130 SER A C 1
ATOM 992 O O . SER A 1 130 ? 6.296 -6.673 -4.085 1.00 98.44 130 SER A O 1
ATOM 994 N N . TYR A 1 131 ? 8.491 -6.667 -3.701 1.00 95.06 131 TYR A N 1
ATOM 995 C CA . TYR A 1 131 ? 8.807 -7.782 -4.600 1.00 95.06 131 TYR A CA 1
ATOM 996 C C . TYR A 1 131 ? 9.375 -8.986 -3.835 1.00 95.06 131 TYR A C 1
ATOM 998 O O . TYR A 1 131 ? 10.098 -8.854 -2.844 1.00 95.06 131 TYR A O 1
ATOM 1006 N N . LYS A 1 132 ? 9.075 -10.200 -4.319 1.00 89.06 132 LYS A N 1
ATOM 1007 C CA . LYS A 1 132 ? 9.286 -11.458 -3.573 1.00 89.06 132 LYS A CA 1
ATOM 1008 C C . LYS A 1 132 ? 10.701 -11.634 -2.979 1.00 89.06 132 LYS A C 1
ATOM 1010 O O . LYS A 1 132 ? 10.790 -11.926 -1.785 1.00 89.06 132 LYS A O 1
ATOM 1015 N N . PRO A 1 133 ? 11.809 -11.478 -3.734 1.00 91.38 133 PRO A N 1
ATOM 1016 C CA . PRO A 1 133 ? 13.157 -11.571 -3.168 1.00 91.38 133 PRO A CA 1
ATOM 1017 C C . PRO A 1 133 ? 13.412 -10.632 -1.984 1.00 91.38 133 PRO A C 1
ATOM 1019 O O . PRO A 1 133 ? 14.006 -11.056 -0.993 1.00 91.38 133 PRO A O 1
ATOM 1022 N N . TYR A 1 134 ? 12.942 -9.385 -2.063 1.00 96.50 134 TYR A N 1
ATOM 1023 C CA . TYR A 1 134 ? 13.127 -8.400 -1.002 1.00 96.50 134 TYR A CA 1
ATOM 1024 C C . TYR A 1 134 ? 12.336 -8.765 0.243 1.00 96.50 134 TYR A C 1
ATOM 1026 O O . TYR A 1 134 ? 12.889 -8.788 1.341 1.00 96.50 134 TYR A O 1
ATOM 1034 N N . THR A 1 135 ? 11.065 -9.129 0.070 1.00 93.69 135 THR A N 1
ATOM 1035 C CA . THR A 1 135 ? 10.210 -9.578 1.169 1.00 93.69 135 THR A CA 1
ATOM 1036 C C . THR A 1 135 ? 10.848 -10.742 1.921 1.00 93.69 135 THR A C 1
ATOM 1038 O O . THR A 1 135 ? 11.018 -10.684 3.138 1.00 93.69 135 THR A O 1
ATOM 1041 N N . LEU A 1 136 ? 11.273 -11.785 1.201 1.00 91.81 136 LEU A N 1
ATOM 1042 C CA . LEU A 1 136 ? 11.858 -12.977 1.816 1.00 91.81 136 LEU A CA 1
ATOM 1043 C C . LEU A 1 136 ? 13.203 -12.699 2.498 1.00 91.81 136 LEU A C 1
ATOM 1045 O O . LEU A 1 136 ? 13.529 -13.362 3.486 1.00 91.81 136 LEU A O 1
ATOM 1049 N N . ALA A 1 137 ? 13.975 -11.726 2.013 1.00 94.50 137 ALA A N 1
ATOM 1050 C CA . ALA A 1 137 ? 15.223 -11.317 2.646 1.00 94.50 137 ALA A CA 1
ATOM 1051 C C . ALA A 1 137 ? 14.986 -10.483 3.915 1.00 94.50 137 ALA A C 1
ATOM 1053 O O . ALA A 1 137 ? 15.654 -10.710 4.923 1.00 94.50 137 ALA A O 1
ATOM 1054 N N . ASN A 1 138 ? 14.011 -9.569 3.893 1.00 97.31 138 ASN A N 1
ATOM 1055 C CA . ASN A 1 138 ? 13.973 -8.446 4.832 1.00 97.31 138 ASN A CA 1
ATOM 1056 C C . ASN A 1 138 ? 12.831 -8.475 5.852 1.00 97.31 138 ASN A C 1
ATOM 1058 O O . ASN A 1 138 ? 12.947 -7.778 6.858 1.00 97.31 138 ASN A O 1
ATOM 1062 N N . VAL A 1 139 ? 11.773 -9.277 5.659 1.00 96.44 139 VAL A N 1
ATOM 1063 C CA . VAL A 1 139 ? 10.642 -9.374 6.609 1.00 96.44 139 VAL A CA 1
ATOM 1064 C C . VAL A 1 139 ? 10.137 -10.807 6.806 1.00 96.44 139 VAL A C 1
ATOM 1066 O O . VAL A 1 139 ? 10.290 -11.677 5.945 1.00 96.44 139 VAL A O 1
ATOM 1069 N N . TYR A 1 140 ? 9.528 -11.083 7.958 1.00 95.38 140 TYR A N 1
ATOM 1070 C CA . TYR A 1 140 ? 8.773 -12.312 8.203 1.00 95.38 140 TYR A CA 1
ATOM 1071 C C . TYR A 1 140 ? 7.338 -12.127 7.712 1.00 95.38 140 TYR A C 1
ATOM 1073 O O . TYR A 1 140 ? 6.448 -11.767 8.480 1.00 95.38 140 TY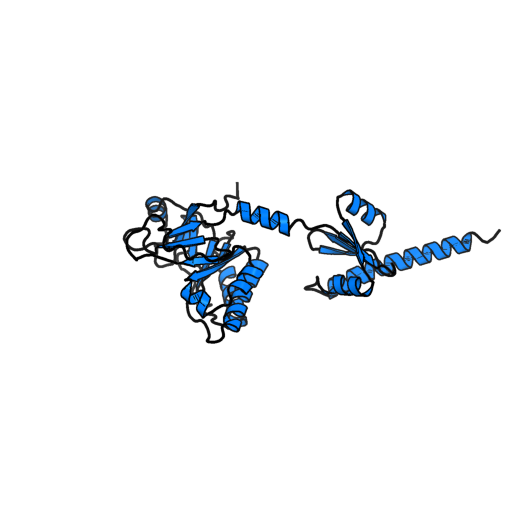R A O 1
ATOM 1081 N N . VAL A 1 141 ? 7.130 -12.358 6.413 1.00 93.12 141 VAL A N 1
ATOM 1082 C CA . VAL A 1 141 ? 5.834 -12.142 5.748 1.00 93.12 141 VAL A CA 1
ATOM 1083 C C . VAL A 1 141 ? 4.684 -12.897 6.417 1.00 93.12 141 VAL A C 1
ATOM 1085 O O . VAL A 1 141 ? 3.607 -12.332 6.552 1.00 93.12 141 VAL A O 1
ATOM 1088 N N . ASP A 1 142 ? 4.936 -14.091 6.955 1.00 90.00 142 ASP A N 1
ATOM 1089 C CA . ASP A 1 142 ? 3.923 -14.886 7.660 1.00 90.00 142 ASP A CA 1
ATOM 1090 C C . ASP A 1 142 ? 3.365 -14.166 8.900 1.00 90.00 142 ASP A C 1
ATOM 1092 O O . ASP A 1 142 ? 2.196 -14.320 9.236 1.00 90.00 142 ASP A O 1
ATOM 1096 N N . GLN A 1 143 ? 4.170 -13.337 9.580 1.00 94.56 143 GLN A N 1
ATOM 1097 C CA . GLN A 1 143 ? 3.684 -12.528 10.707 1.00 94.56 143 GLN A CA 1
ATOM 1098 C C . GLN A 1 143 ? 2.796 -11.373 10.229 1.00 94.56 143 GLN A C 1
ATOM 1100 O O . GLN A 1 143 ? 1.833 -11.017 10.909 1.00 94.56 143 GLN A O 1
ATOM 1105 N N . ILE A 1 144 ? 3.107 -10.802 9.059 1.00 96.19 144 ILE A N 1
ATOM 1106 C CA . ILE A 1 144 ? 2.279 -9.771 8.425 1.00 96.19 144 ILE A CA 1
ATOM 1107 C C . ILE A 1 144 ? 0.933 -10.381 8.043 1.00 96.19 144 ILE A C 1
ATOM 1109 O O . ILE A 1 144 ? -0.102 -9.853 8.439 1.00 96.19 144 ILE A O 1
ATOM 1113 N N . THR A 1 145 ? 0.935 -11.518 7.348 1.00 92.06 145 THR A N 1
ATOM 1114 C CA . THR A 1 145 ? -0.293 -12.150 6.854 1.00 92.06 145 THR A CA 1
ATOM 1115 C C . THR A 1 145 ? -1.112 -12.822 7.949 1.00 92.06 145 THR A C 1
ATOM 1117 O O . THR A 1 145 ? -2.329 -12.894 7.826 1.00 92.06 145 THR A O 1
ATOM 1120 N N . ALA A 1 146 ? -0.492 -13.252 9.052 1.00 88.25 146 ALA A N 1
ATOM 1121 C CA . ALA A 1 146 ? -1.221 -13.719 10.229 1.00 88.25 146 ALA A CA 1
ATOM 1122 C C . ALA A 1 146 ? -2.031 -12.598 10.900 1.00 88.25 146 ALA A C 1
ATOM 1124 O O . ALA A 1 146 ? -3.106 -12.858 11.435 1.00 88.25 146 ALA A O 1
ATOM 1125 N N . ARG A 1 147 ? -1.535 -11.350 10.885 1.00 90.88 147 ARG A N 1
ATOM 1126 C CA . ARG A 1 147 ? -2.287 -10.188 11.394 1.00 90.88 147 ARG A CA 1
ATOM 1127 C C . ARG A 1 147 ? -3.240 -9.612 10.351 1.00 90.88 147 ARG A C 1
ATOM 1129 O O . ARG A 1 147 ? -4.326 -9.154 10.695 1.00 90.88 147 ARG A O 1
ATOM 1136 N N . TYR A 1 148 ? -2.824 -9.637 9.091 1.00 94.00 148 TYR A N 1
ATOM 1137 C CA . TYR A 1 148 ? -3.549 -9.095 7.953 1.00 94.00 148 TYR A CA 1
ATOM 1138 C C . TYR A 1 148 ? -3.669 -10.153 6.851 1.00 94.00 148 TYR A C 1
ATOM 1140 O O . TYR A 1 148 ? -2.898 -10.149 5.891 1.00 94.00 148 TYR A O 1
ATOM 1148 N N . PRO A 1 149 ? -4.637 -11.077 6.951 1.00 92.44 149 PRO A N 1
ATOM 1149 C CA . PRO A 1 149 ? -4.858 -12.060 5.902 1.00 92.44 149 PRO A CA 1
ATOM 1150 C C . PRO A 1 149 ? -5.182 -11.385 4.567 1.00 92.44 149 PRO A C 1
ATOM 1152 O O . PRO A 1 149 ? -5.880 -10.370 4.509 1.00 92.44 149 PRO A O 1
ATOM 1155 N N . ASN A 1 150 ? -4.709 -11.977 3.470 1.00 93.88 150 ASN A N 1
ATOM 1156 C CA . ASN A 1 150 ? -4.963 -11.501 2.105 1.00 93.88 150 ASN A CA 1
ATOM 1157 C C . ASN A 1 150 ? -4.566 -10.025 1.908 1.00 93.88 150 ASN A C 1
ATOM 1159 O O . ASN A 1 150 ? -5.333 -9.247 1.333 1.00 93.88 150 ASN A O 1
ATOM 1163 N N . SER A 1 151 ? -3.405 -9.622 2.431 1.00 96.62 151 SER A N 1
ATOM 1164 C CA . SER A 1 151 ? -2.932 -8.233 2.409 1.00 96.62 151 SER A CA 1
ATOM 1165 C C . SER A 1 151 ? -1.683 -8.011 1.560 1.00 96.62 151 SER A C 1
ATOM 1167 O O . SER A 1 151 ? -1.078 -6.947 1.669 1.00 96.62 151 SER A O 1
ATOM 1169 N N . LEU A 1 152 ? -1.239 -8.993 0.768 1.00 97.88 152 LEU A N 1
ATOM 1170 C CA . LEU A 1 152 ? -0.026 -8.830 -0.032 1.00 97.88 152 LEU A CA 1
ATOM 1171 C C . LEU A 1 152 ? -0.349 -8.299 -1.429 1.00 97.88 152 LEU A C 1
ATOM 1173 O O . LEU A 1 152 ? -1.222 -8.820 -2.127 1.00 97.88 152 LEU A O 1
ATOM 1177 N N . TRP A 1 153 ? 0.417 -7.305 -1.853 1.00 98.50 153 TRP A N 1
ATOM 1178 C CA . TRP A 1 153 ? 0.532 -6.866 -3.233 1.00 98.50 153 TRP A CA 1
ATOM 1179 C C . TRP A 1 153 ? 1.979 -7.082 -3.676 1.00 98.50 153 TRP A C 1
ATOM 1181 O O . TRP A 1 153 ? 2.885 -6.419 -3.190 1.00 98.50 153 TRP A O 1
ATOM 1191 N N . ILE A 1 154 ? 2.229 -8.061 -4.543 1.00 97.94 154 ILE A N 1
ATOM 1192 C CA . ILE A 1 154 ? 3.603 -8.465 -4.874 1.00 97.94 154 ILE A CA 1
ATOM 1193 C C . ILE A 1 154 ? 3.926 -8.132 -6.323 1.00 97.94 154 ILE A C 1
ATOM 1195 O O . ILE A 1 154 ? 3.143 -8.458 -7.211 1.00 97.94 154 ILE A O 1
ATOM 1199 N N . ALA A 1 155 ? 5.091 -7.538 -6.567 1.00 96.94 155 ALA A N 1
ATOM 1200 C CA . ALA A 1 155 ? 5.632 -7.334 -7.903 1.00 96.94 155 ALA A CA 1
ATOM 1201 C C . ALA A 1 155 ? 6.464 -8.537 -8.372 1.00 96.94 155 ALA A C 1
ATOM 1203 O O . ALA A 1 155 ? 7.302 -9.078 -7.639 1.00 96.94 155 ALA A O 1
ATOM 1204 N N . ALA A 1 156 ? 6.227 -8.959 -9.614 1.00 91.88 156 ALA A N 1
ATOM 1205 C CA . ALA A 1 156 ? 7.058 -9.927 -10.324 1.00 91.88 156 ALA A CA 1
ATOM 1206 C C . ALA A 1 156 ? 6.829 -9.795 -11.829 1.00 91.88 156 ALA A C 1
ATOM 1208 O O . ALA A 1 156 ? 5.708 -10.003 -12.302 1.00 91.88 156 ALA A O 1
ATOM 1209 N N . TYR A 1 157 ? 7.889 -9.480 -12.573 1.00 92.50 157 TYR A N 1
ATOM 1210 C CA . TYR A 1 157 ? 7.823 -9.267 -14.017 1.00 92.50 157 TYR A CA 1
ATOM 1211 C C . TYR A 1 157 ? 8.704 -10.291 -14.739 1.00 92.50 157 TYR A C 1
ATOM 1213 O O . TYR A 1 157 ? 9.792 -10.611 -14.254 1.00 92.50 157 TYR A O 1
ATOM 1221 N N . PRO A 1 158 ? 8.279 -10.806 -15.902 1.00 87.12 158 PRO A N 1
ATOM 1222 C CA . PRO A 1 158 ? 9.116 -11.707 -16.693 1.00 87.12 158 PRO A CA 1
ATOM 1223 C C . PRO A 1 158 ? 10.234 -10.967 -17.438 1.00 87.12 158 PRO A C 1
ATOM 1225 O O . PRO A 1 158 ? 11.292 -11.535 -17.693 1.00 87.12 158 PRO A O 1
ATOM 1228 N N . ASP A 1 159 ? 9.972 -9.714 -17.801 1.00 88.88 159 ASP A N 1
ATOM 1229 C CA . ASP A 1 159 ? 10.801 -8.816 -18.594 1.00 88.88 159 ASP A CA 1
ATOM 1230 C C . ASP A 1 159 ? 10.288 -7.372 -18.427 1.00 88.88 159 ASP A C 1
ATOM 1232 O O . ASP A 1 159 ? 9.350 -7.119 -17.668 1.00 88.88 159 ASP A O 1
ATOM 1236 N N . TYR A 1 160 ? 10.915 -6.433 -19.138 1.00 91.69 160 TYR A N 1
ATOM 1237 C CA . TYR A 1 160 ? 10.552 -5.010 -19.164 1.00 91.69 160 TYR A CA 1
ATOM 1238 C C . TYR A 1 160 ? 9.950 -4.579 -20.513 1.00 91.69 160 TYR A C 1
ATOM 1240 O O . TYR A 1 160 ? 9.879 -3.387 -20.817 1.00 91.69 160 TYR A O 1
ATOM 1248 N N . GLU A 1 161 ? 9.525 -5.549 -21.327 1.00 92.56 161 GLU A N 1
ATOM 1249 C CA . GLU A 1 161 ? 8.864 -5.310 -22.611 1.00 92.56 161 GLU A CA 1
ATOM 1250 C C . GLU A 1 161 ? 7.416 -4.849 -22.406 1.00 92.56 161 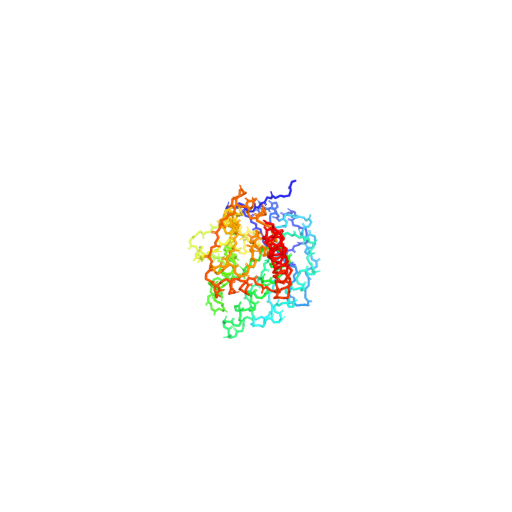GLU A C 1
ATOM 1252 O O . GLU A 1 161 ? 6.821 -5.073 -21.350 1.00 92.56 161 GLU A O 1
ATOM 1257 N N . VAL A 1 162 ? 6.821 -4.229 -23.432 1.00 94.38 162 VAL A N 1
ATOM 1258 C CA . VAL A 1 162 ? 5.418 -3.793 -23.360 1.00 94.38 162 VAL A CA 1
ATOM 1259 C C . VAL A 1 162 ? 4.500 -5.001 -23.157 1.00 94.38 162 VAL A C 1
ATOM 1261 O O . VAL A 1 162 ? 4.378 -5.857 -24.037 1.00 94.38 162 VAL A O 1
ATOM 1264 N N . ARG A 1 163 ? 3.826 -5.054 -22.004 1.00 91.88 163 ARG A N 1
ATOM 1265 C CA . ARG A 1 163 ? 3.067 -6.217 -21.539 1.00 91.88 163 ARG A CA 1
ATOM 1266 C C . ARG A 1 163 ? 1.681 -5.814 -21.030 1.00 91.88 163 ARG A C 1
ATOM 1268 O O . ARG A 1 163 ? 1.508 -5.548 -19.849 1.00 91.88 163 ARG A O 1
ATOM 1275 N N . PRO A 1 164 ? 0.650 -5.808 -21.886 1.00 91.62 164 PRO A N 1
ATOM 1276 C CA . PRO A 1 164 ? -0.696 -5.448 -21.449 1.00 91.62 164 PRO A CA 1
ATOM 1277 C C . PRO A 1 164 ? -1.371 -6.535 -20.596 1.00 91.62 164 PRO A C 1
ATOM 1279 O O . PRO A 1 164 ? -2.286 -6.208 -19.848 1.00 91.62 164 PRO A O 1
ATOM 1282 N N . GLU A 1 165 ? -0.924 -7.792 -20.675 1.00 92.31 165 GLU A N 1
ATOM 1283 C CA . GLU A 1 165 ? -1.559 -8.951 -20.029 1.00 92.31 165 GLU A CA 1
ATOM 1284 C C . GLU A 1 165 ? -0.552 -9.761 -19.185 1.00 92.31 165 GLU A C 1
ATOM 1286 O O . GLU A 1 165 ? 0.633 -9.835 -19.546 1.00 92.31 165 GLU A O 1
ATOM 1291 N N . PRO A 1 166 ? -0.994 -10.403 -18.086 1.00 91.94 166 PRO A N 1
ATOM 1292 C CA . PRO A 1 166 ? -0.119 -11.145 -17.185 1.00 91.94 166 PRO A CA 1
ATOM 1293 C C . PRO A 1 166 ? 0.489 -12.392 -17.839 1.00 91.94 166 PRO A C 1
ATOM 1295 O O . PRO A 1 166 ? -0.167 -13.134 -18.571 1.00 91.94 166 PRO A O 1
ATOM 1298 N N . TYR A 1 167 ? 1.751 -12.676 -17.506 1.00 90.81 167 TYR A N 1
ATOM 1299 C CA . TYR A 1 167 ? 2.399 -13.948 -17.829 1.00 90.81 167 TYR A CA 1
ATOM 1300 C C . TYR A 1 167 ? 2.484 -14.830 -16.583 1.00 90.81 167 TYR A C 1
ATOM 1302 O O . TYR A 1 167 ? 3.410 -14.724 -15.782 1.00 90.81 167 TYR A O 1
ATOM 1310 N N . TRP A 1 168 ? 1.515 -15.729 -16.422 1.00 90.69 168 TRP A N 1
ATOM 1311 C CA . TRP A 1 168 ? 1.369 -16.569 -15.226 1.00 90.69 168 TRP A CA 1
ATOM 1312 C C . TRP A 1 168 ? 2.583 -17.451 -14.898 1.00 90.69 168 TRP A C 1
ATOM 1314 O O . TRP A 1 168 ? 2.743 -17.859 -13.752 1.00 90.69 168 TRP A O 1
ATOM 1324 N N . GLY A 1 169 ? 3.477 -17.703 -15.861 1.00 87.44 169 GLY A N 1
ATOM 1325 C CA . GLY A 1 169 ? 4.712 -18.460 -15.634 1.00 87.44 169 GLY A CA 1
ATOM 1326 C C . GLY A 1 169 ? 5.692 -17.811 -14.646 1.00 87.44 169 GLY A C 1
ATOM 1327 O O . GLY A 1 169 ? 6.590 -18.500 -14.171 1.00 87.44 169 GLY A O 1
ATOM 1328 N N . VAL A 1 170 ? 5.525 -16.523 -14.320 1.00 86.88 170 VAL A N 1
ATOM 1329 C CA . VAL A 1 170 ? 6.319 -15.817 -13.294 1.00 86.88 170 VAL A CA 1
ATOM 1330 C C . VAL A 1 170 ? 5.490 -15.340 -12.103 1.00 86.88 170 VAL A C 1
ATOM 1332 O O . VAL A 1 170 ? 5.974 -14.539 -11.304 1.00 86.88 170 VAL A O 1
ATOM 1335 N N . TYR A 1 171 ? 4.250 -15.820 -11.971 1.00 90.75 171 TYR A N 1
ATOM 1336 C CA . TYR A 1 171 ? 3.411 -15.494 -10.822 1.00 90.75 171 TYR A CA 1
ATOM 1337 C C . TYR A 1 171 ? 4.181 -15.789 -9.519 1.00 90.75 171 TYR A C 1
ATOM 1339 O O . TYR A 1 171 ? 4.688 -16.906 -9.354 1.00 90.75 171 TYR A O 1
ATOM 1347 N N . PRO A 1 172 ? 4.305 -14.823 -8.583 1.00 82.44 172 PRO A N 1
ATOM 1348 C CA . PRO A 1 172 ? 5.203 -14.954 -7.437 1.00 82.44 172 PRO A CA 1
ATOM 1349 C C . PRO A 1 172 ? 4.806 -16.090 -6.490 1.00 82.44 172 PRO A C 1
ATOM 1351 O O . PRO A 1 172 ? 5.652 -16.535 -5.714 1.00 82.44 172 PRO A O 1
ATOM 1354 N N . ASN A 1 173 ? 3.567 -16.589 -6.573 1.00 84.88 173 ASN A N 1
ATOM 1355 C CA . ASN A 1 173 ? 3.042 -17.699 -5.781 1.00 84.88 173 ASN A CA 1
ATOM 1356 C C . ASN A 1 173 ? 3.378 -17.555 -4.288 1.00 84.88 173 ASN A C 1
ATOM 1358 O O . ASN A 1 173 ? 4.152 -18.334 -3.726 1.00 84.88 173 ASN A O 1
ATOM 1362 N N . MET A 1 174 ? 2.858 -16.485 -3.685 1.00 85.25 174 MET A N 1
ATOM 1363 C CA . MET A 1 174 ? 2.908 -16.239 -2.247 1.00 85.25 174 MET A CA 1
ATOM 1364 C C . MET A 1 174 ? 1.488 -16.350 -1.696 1.00 85.25 174 MET A C 1
ATOM 1366 O O . MET A 1 174 ? 0.551 -15.801 -2.284 1.00 85.25 174 MET A O 1
ATOM 1370 N N . GLU A 1 175 ? 1.322 -17.070 -0.591 1.00 86.19 175 GLU A N 1
ATOM 1371 C CA . GLU A 1 175 ? 0.035 -17.151 0.102 1.00 86.19 175 GLU A CA 1
ATOM 1372 C C . GLU A 1 175 ? -0.421 -15.744 0.516 1.00 86.19 175 GLU A C 1
ATOM 1374 O O . GLU A 1 175 ? 0.408 -14.858 0.715 1.00 86.19 175 GLU A O 1
ATOM 1379 N N . HIS A 1 176 ? -1.735 -15.515 0.587 1.00 91.44 176 HIS A N 1
ATOM 1380 C CA . HIS A 1 176 ? -2.324 -14.205 0.899 1.00 91.44 176 HIS A CA 1
ATOM 1381 C C . HIS A 1 176 ? -2.017 -13.070 -0.099 1.00 91.44 176 HIS A C 1
ATOM 1383 O O . HIS A 1 176 ? -2.231 -11.893 0.212 1.00 91.44 176 HIS A O 1
ATOM 1389 N N . THR A 1 177 ? -1.570 -13.399 -1.317 1.00 93.00 177 THR A N 1
ATOM 1390 C CA . THR A 1 177 ? -1.478 -12.427 -2.418 1.00 93.00 177 THR A CA 1
ATOM 1391 C C . THR A 1 177 ? -2.870 -11.982 -2.841 1.00 93.00 177 THR A C 1
ATOM 1393 O O . THR A 1 177 ? -3.626 -12.755 -3.422 1.00 93.00 177 THR A O 1
ATOM 1396 N N . ARG A 1 178 ? -3.195 -10.718 -2.568 1.00 94.94 178 ARG A N 1
ATOM 1397 C CA . ARG A 1 178 ? -4.415 -10.055 -3.031 1.00 94.94 178 ARG A CA 1
ATOM 1398 C C . ARG A 1 178 ? -4.238 -9.476 -4.425 1.00 94.94 178 ARG A C 1
ATOM 1400 O O . ARG A 1 178 ? -5.130 -9.631 -5.257 1.00 94.94 178 ARG A O 1
ATOM 1407 N N . TRP A 1 179 ? -3.109 -8.818 -4.674 1.00 97.62 179 TRP A N 1
ATOM 1408 C CA . TRP A 1 179 ? -2.811 -8.168 -5.950 1.00 97.62 179 TRP A CA 1
ATOM 1409 C C . TRP A 1 179 ? -1.434 -8.571 -6.459 1.00 97.62 179 TRP A C 1
ATOM 1411 O O . TRP A 1 179 ? -0.505 -8.808 -5.685 1.00 97.62 179 TRP A O 1
ATOM 1421 N N . TRP A 1 180 ? -1.288 -8.602 -7.776 1.00 97.56 180 TRP A N 1
ATOM 1422 C CA . TRP A 1 180 ? -0.012 -8.858 -8.428 1.00 97.56 180 TRP A CA 1
ATOM 1423 C C . TRP A 1 180 ? 0.283 -7.757 -9.439 1.00 97.56 180 TRP A C 1
ATOM 1425 O O . TRP A 1 180 ? -0.467 -7.589 -10.401 1.00 97.56 180 TRP A O 1
ATOM 1435 N N . GLN A 1 181 ? 1.391 -7.042 -9.237 1.00 98.12 181 GLN A N 1
ATOM 1436 C CA . GLN A 1 181 ? 1.958 -6.167 -10.260 1.00 98.12 181 GLN A CA 1
ATOM 1437 C C . GLN A 1 181 ? 2.776 -7.029 -11.222 1.00 98.12 181 GLN A C 1
ATOM 1439 O O . GLN A 1 181 ? 3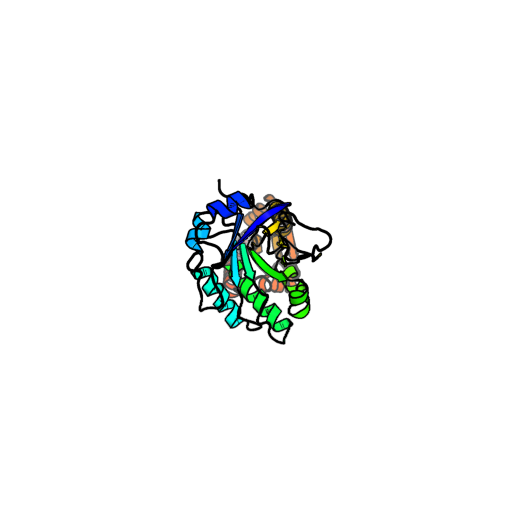.858 -7.523 -10.885 1.00 98.12 181 GLN A O 1
ATOM 1444 N N . PHE A 1 182 ? 2.225 -7.278 -12.406 1.00 96.38 182 PHE A N 1
ATOM 1445 C CA . PHE A 1 182 ? 2.792 -8.234 -13.361 1.00 96.38 182 PHE A CA 1
ATOM 1446 C C . PHE A 1 182 ? 3.715 -7.583 -14.393 1.00 96.38 182 PHE A C 1
ATOM 1448 O O . PHE A 1 182 ? 4.390 -8.283 -15.153 1.00 96.38 182 PHE A O 1
ATOM 1455 N N . THR A 1 183 ? 3.751 -6.252 -14.434 1.00 96.19 183 THR A N 1
ATOM 1456 C CA . THR A 1 183 ? 4.645 -5.477 -15.292 1.00 96.19 183 THR A CA 1
ATOM 1457 C C . THR A 1 183 ? 4.789 -4.045 -14.782 1.00 96.19 183 THR A C 1
ATOM 1459 O O . THR A 1 183 ? 3.849 -3.506 -14.196 1.00 96.19 183 THR A O 1
ATOM 1462 N N . SER A 1 184 ? 5.922 -3.424 -15.107 1.00 95.44 184 SER A N 1
ATOM 1463 C CA . SER A 1 184 ? 6.124 -1.972 -15.063 1.00 95.44 184 SER A CA 1
ATOM 1464 C C . SER A 1 184 ? 6.016 -1.293 -16.438 1.00 95.44 184 SER A C 1
ATOM 1466 O O . SER A 1 184 ? 6.226 -0.089 -16.584 1.00 95.44 184 SER A O 1
ATOM 1468 N N . THR A 1 185 ? 5.661 -2.053 -17.479 1.00 94.88 185 THR A N 1
ATOM 1469 C CA . THR A 1 185 ? 5.567 -1.592 -18.871 1.00 94.88 185 THR A CA 1
ATOM 1470 C C . THR A 1 185 ? 4.237 -2.030 -19.497 1.00 94.88 185 THR A C 1
ATOM 1472 O O . THR A 1 185 ? 4.186 -2.620 -20.573 1.00 94.88 185 THR A O 1
ATOM 1475 N N . GLY A 1 186 ? 3.110 -1.734 -18.847 1.00 92.44 186 GLY A N 1
ATOM 1476 C CA . GLY A 1 186 ? 1.768 -2.015 -19.372 1.00 92.44 186 GLY A CA 1
ATOM 1477 C C . GLY A 1 186 ? 1.440 -1.260 -20.668 1.00 92.44 186 GLY A C 1
ATOM 1478 O O . GLY A 1 186 ? 0.635 -1.727 -21.474 1.00 92.44 186 GLY A O 1
ATOM 1479 N N . LEU A 1 187 ? 2.099 -0.117 -20.889 1.00 93.12 187 LEU A N 1
ATOM 1480 C CA . LEU A 1 187 ? 2.067 0.680 -22.116 1.00 93.12 187 LEU A CA 1
ATOM 1481 C C . LEU A 1 187 ? 3.490 1.052 -22.555 1.00 93.12 187 LEU A C 1
ATOM 1483 O O . LEU A 1 187 ? 4.433 1.048 -21.761 1.00 93.12 187 LEU A O 1
ATOM 1487 N N . ALA A 1 188 ? 3.635 1.430 -23.827 1.00 89.25 188 ALA A N 1
ATOM 1488 C CA . ALA A 1 188 ? 4.875 2.017 -24.323 1.00 89.25 188 ALA A CA 1
ATOM 1489 C C . ALA A 1 188 ? 5.216 3.292 -23.531 1.00 89.25 188 ALA A C 1
ATOM 1491 O O . ALA A 1 188 ? 4.384 4.190 -23.413 1.00 89.25 188 ALA A O 1
ATOM 1492 N N . GLY A 1 189 ? 6.443 3.364 -23.010 1.00 85.62 189 GLY A N 1
ATOM 1493 C CA . GLY A 1 189 ? 6.894 4.460 -22.144 1.00 85.62 189 GLY A CA 1
ATOM 1494 C C . GLY A 1 189 ? 6.868 4.155 -20.642 1.00 85.62 189 GLY A C 1
ATOM 1495 O O . GLY A 1 189 ? 7.356 4.980 -19.879 1.00 85.62 189 GLY A O 1
ATOM 1496 N N . GLY A 1 190 ? 6.383 2.976 -20.232 1.00 92.00 190 GLY A N 1
ATOM 1497 C CA . GLY A 1 190 ? 6.364 2.544 -18.831 1.00 92.00 190 GLY A CA 1
ATOM 1498 C C . GLY A 1 190 ? 5.045 2.883 -18.137 1.00 92.00 190 GLY A C 1
ATOM 1499 O O . GLY A 1 190 ? 4.580 4.023 -18.170 1.00 92.00 190 GLY A O 1
ATOM 1500 N N . LEU A 1 191 ? 4.423 1.873 -17.535 1.00 94.75 191 LEU A N 1
ATOM 1501 C CA . LEU A 1 191 ? 3.223 2.000 -16.717 1.00 94.75 191 LEU A CA 1
ATOM 1502 C C . LEU A 1 191 ? 3.050 0.734 -15.886 1.00 94.75 191 LEU A C 1
ATOM 1504 O O . LEU A 1 191 ? 2.915 -0.354 -16.452 1.00 94.75 191 LEU A O 1
ATOM 1508 N N . ASP A 1 192 ? 2.987 0.885 -14.574 1.00 97.31 192 ASP A N 1
ATOM 1509 C CA . ASP A 1 192 ? 2.732 -0.234 -13.683 1.00 97.31 192 ASP A CA 1
ATOM 1510 C C . ASP A 1 192 ? 1.299 -0.745 -13.859 1.00 97.31 192 ASP A C 1
ATOM 1512 O O . ASP A 1 192 ? 0.327 0.022 -13.876 1.00 97.31 192 ASP A O 1
ATOM 1516 N N . LYS A 1 193 ? 1.165 -2.059 -14.066 1.00 97.12 193 LYS A N 1
ATOM 1517 C CA . LYS A 1 193 ? -0.133 -2.707 -14.277 1.00 97.12 193 LYS A CA 1
ATOM 1518 C C . LYS A 1 193 ? -0.276 -3.934 -13.392 1.00 97.12 193 LYS A C 1
ATOM 1520 O O . LYS A 1 193 ? 0.624 -4.769 -13.264 1.00 97.12 193 LYS A O 1
ATOM 1525 N N . ASN A 1 194 ? -1.461 -4.032 -12.806 1.00 98.12 194 ASN A N 1
ATOM 1526 C CA . ASN A 1 194 ? -1.773 -4.959 -11.738 1.00 98.12 194 ASN A CA 1
ATOM 1527 C C . ASN A 1 194 ? -3.019 -5.763 -12.058 1.00 98.12 194 ASN A C 1
ATOM 1529 O O . ASN A 1 194 ? -3.940 -5.244 -12.689 1.00 98.12 194 ASN A O 1
ATOM 1533 N N . VAL A 1 195 ? -3.063 -6.996 -11.564 1.00 95.56 195 VAL A N 1
ATOM 1534 C CA . VAL A 1 195 ? -4.239 -7.867 -11.605 1.00 95.56 195 VAL A CA 1
ATOM 1535 C C . VAL A 1 195 ? -4.674 -8.242 -10.190 1.00 95.56 195 VAL A C 1
ATOM 1537 O O . VAL A 1 195 ? -3.849 -8.461 -9.296 1.00 95.56 195 VAL A O 1
ATOM 1540 N N . VAL A 1 196 ? -5.986 -8.300 -9.985 1.00 94.38 196 VAL A N 1
ATOM 1541 C CA . VAL A 1 196 ? -6.610 -8.717 -8.728 1.00 94.38 196 VAL A CA 1
ATOM 1542 C C . VAL A 1 196 ? -6.661 -10.240 -8.667 1.00 94.38 196 VAL A C 1
ATOM 1544 O O . VAL A 1 196 ? -7.256 -10.878 -9.529 1.00 94.38 196 VAL A O 1
ATOM 1547 N N . ILE A 1 197 ? -6.060 -10.823 -7.634 1.00 92.44 197 ILE A N 1
ATOM 1548 C CA . ILE A 1 197 ? -6.013 -12.275 -7.417 1.00 92.44 197 ILE A CA 1
ATOM 1549 C C . ILE A 1 197 ? -7.174 -12.737 -6.537 1.00 92.44 197 ILE A C 1
ATOM 1551 O O . ILE A 1 197 ? -7.774 -13.774 -6.800 1.00 92.44 197 ILE A O 1
ATOM 1555 N N . ILE A 1 198 ? -7.496 -11.963 -5.497 1.00 85.19 198 ILE A N 1
ATOM 1556 C CA . ILE A 1 198 ? -8.566 -12.278 -4.545 1.00 85.19 198 ILE A CA 1
ATOM 1557 C C . ILE A 1 198 ? -9.644 -11.211 -4.658 1.00 85.19 198 ILE A C 1
ATOM 1559 O O . ILE A 1 198 ? -9.355 -10.020 -4.546 1.00 85.19 198 ILE A O 1
ATOM 1563 N N . ASN A 1 199 ? -10.891 -11.645 -4.833 1.00 76.50 199 ASN A N 1
ATOM 1564 C CA . ASN A 1 199 ? -12.031 -10.746 -4.869 1.00 76.50 199 ASN A CA 1
ATOM 1565 C C . ASN A 1 199 ? -12.280 -10.122 -3.483 1.00 76.50 199 ASN A C 1
ATOM 1567 O O . ASN A 1 199 ? -12.218 -10.773 -2.433 1.00 76.50 199 ASN A O 1
ATOM 1571 N N . ASP A 1 200 ? -12.647 -8.848 -3.484 1.00 69.75 200 ASP A N 1
ATOM 1572 C CA . ASP A 1 200 ? -13.133 -8.133 -2.311 1.00 69.75 200 ASP A CA 1
ATOM 1573 C C . ASP A 1 200 ? -14.353 -8.812 -1.666 1.00 69.75 200 ASP A C 1
ATOM 1575 O O . ASP A 1 200 ? -14.505 -8.746 -0.445 1.00 69.75 200 ASP A O 1
ATOM 1579 N N . GLY A 1 201 ? -15.187 -9.491 -2.464 1.00 58.91 201 GLY A N 1
ATOM 1580 C CA . GLY A 1 201 ? -16.310 -10.309 -1.998 1.00 58.91 201 GLY A CA 1
ATOM 1581 C C . GLY A 1 201 ? -15.881 -11.512 -1.153 1.00 58.91 201 GLY A C 1
ATOM 1582 O O . GLY A 1 201 ? -16.448 -11.732 -0.089 1.00 58.91 201 GLY A O 1
ATOM 1583 N N . ASP A 1 202 ? -14.829 -12.229 -1.549 1.00 54.81 202 ASP A N 1
ATOM 1584 C CA . ASP A 1 202 ? -14.327 -13.400 -0.808 1.00 54.81 202 ASP A CA 1
ATOM 1585 C C . ASP A 1 202 ? -13.658 -12.983 0.506 1.00 54.81 202 ASP A C 1
ATOM 1587 O O . ASP A 1 202 ? -13.749 -13.661 1.528 1.00 54.81 202 ASP A O 1
ATOM 1591 N N . SER A 1 203 ? -13.071 -11.785 0.519 1.00 49.06 203 SER A N 1
ATOM 1592 C CA . SER A 1 203 ? -12.547 -11.171 1.744 1.00 49.06 203 SER A CA 1
ATOM 1593 C C . SER A 1 203 ? -13.662 -10.800 2.732 1.00 49.06 203 SER A C 1
ATOM 1595 O O . SER A 1 203 ? -13.433 -10.799 3.938 1.00 49.06 203 SER A O 1
ATOM 1597 N N . LEU A 1 204 ? -14.872 -10.502 2.239 1.00 45.59 204 LEU A N 1
ATOM 1598 C CA . LEU A 1 204 ? -16.063 -10.283 3.067 1.00 45.59 204 LEU A CA 1
ATOM 1599 C C . LEU A 1 204 ? -16.696 -11.595 3.550 1.00 45.59 204 LEU A C 1
ATOM 1601 O O . LEU A 1 204 ? -17.358 -11.582 4.581 1.00 45.59 204 LEU A O 1
ATOM 1605 N N . VAL A 1 205 ? -16.506 -12.711 2.837 1.00 41.94 205 VAL A N 1
ATOM 1606 C CA . VAL A 1 205 ? -16.926 -14.048 3.294 1.00 41.94 205 VAL A CA 1
ATOM 1607 C C . VAL A 1 205 ? -16.019 -14.522 4.428 1.00 41.94 205 VAL A C 1
ATOM 1609 O O . VAL A 1 205 ? -16.537 -14.897 5.472 1.00 41.94 205 VAL A O 1
ATOM 1612 N N . ASN A 1 206 ? -14.699 -14.352 4.304 1.00 37.97 206 ASN A N 1
ATOM 1613 C CA . ASN A 1 206 ? -13.773 -14.613 5.411 1.00 37.97 206 ASN A CA 1
ATOM 1614 C C . ASN A 1 206 ? -14.002 -13.652 6.586 1.00 37.97 206 ASN A C 1
ATOM 1616 O O . ASN A 1 206 ? -13.995 -14.091 7.727 1.00 37.97 206 ASN A O 1
ATOM 1620 N N . LYS A 1 207 ? -14.318 -12.370 6.337 1.00 39.69 207 LYS A N 1
ATOM 1621 C CA . LYS A 1 207 ? -14.805 -11.473 7.400 1.00 39.69 207 LYS A CA 1
ATOM 1622 C C . LYS A 1 207 ? -16.158 -11.892 7.957 1.00 39.69 207 LYS A C 1
ATOM 1624 O O . LYS A 1 207 ? -16.397 -11.590 9.100 1.00 39.69 207 LYS A O 1
ATOM 1629 N N . LYS A 1 208 ? -17.056 -12.550 7.225 1.00 31.91 208 LYS A N 1
ATOM 1630 C CA . LYS A 1 208 ? -18.307 -13.078 7.803 1.00 31.91 208 LYS A CA 1
ATOM 1631 C C . LYS A 1 208 ? -18.088 -14.350 8.611 1.00 31.91 208 LYS A C 1
ATOM 1633 O O . LYS A 1 208 ? -18.882 -14.610 9.500 1.00 31.91 208 LYS A O 1
ATOM 1638 N N . GLU A 1 209 ? -17.049 -15.120 8.315 1.00 37.91 209 GLU A N 1
ATOM 1639 C CA . GLU A 1 209 ? -16.653 -16.279 9.118 1.00 37.91 209 GLU A CA 1
ATOM 1640 C C . GLU A 1 209 ? -15.807 -15.862 10.340 1.00 37.91 209 GLU A C 1
ATOM 1642 O O . GLU A 1 209 ? -15.939 -16.465 11.400 1.00 37.91 209 GLU A O 1
ATOM 1647 N N . GLU A 1 210 ? -15.021 -14.779 10.249 1.00 41.41 210 GLU A N 1
ATOM 1648 C CA . GLU A 1 210 ? -14.273 -14.183 11.375 1.00 41.41 210 GLU A CA 1
ATOM 1649 C C . GLU A 1 210 ? -15.106 -13.169 12.198 1.00 41.41 210 GLU A C 1
ATOM 1651 O O . GLU A 1 210 ? -14.919 -13.051 13.407 1.00 41.41 210 GLU A O 1
ATOM 1656 N N . GLU A 1 211 ? -16.062 -12.467 11.575 1.00 40.66 211 GLU A N 1
ATOM 1657 C CA . GLU A 1 211 ? -17.108 -11.613 12.180 1.00 40.66 211 GLU A CA 1
ATOM 1658 C C . GLU A 1 211 ? -18.474 -12.321 12.236 1.00 40.66 211 GLU A C 1
ATOM 1660 O O . GLU A 1 211 ? -19.502 -11.666 12.452 1.00 40.66 211 GLU A O 1
ATOM 1665 N N . GLU A 1 212 ? -18.525 -13.656 12.186 1.00 42.12 212 GLU A N 1
ATOM 1666 C CA . GLU A 1 212 ? -19.485 -14.356 13.043 1.00 42.12 212 GLU A CA 1
ATOM 1667 C C . 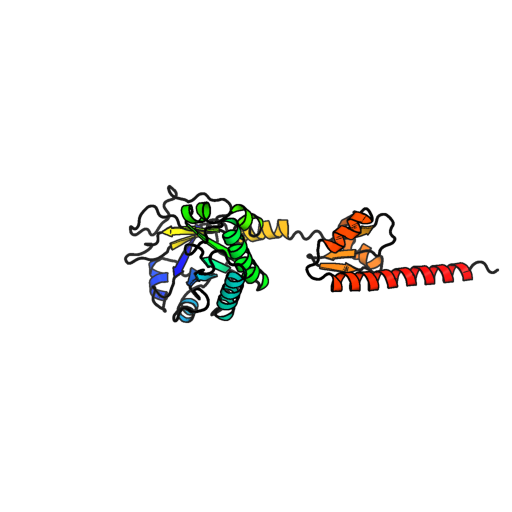GLU A 1 212 ? -18.994 -14.115 14.476 1.00 42.12 212 GLU A C 1
ATOM 1669 O O . GLU A 1 212 ? -18.416 -14.969 15.146 1.00 42.12 212 GLU A O 1
ATOM 1674 N N . ASN A 1 213 ? -19.185 -12.869 14.929 1.00 50.25 213 ASN A N 1
ATOM 1675 C CA . ASN A 1 213 ? -19.128 -12.464 16.312 1.00 50.25 213 ASN A CA 1
ATOM 1676 C C . ASN A 1 213 ? -20.175 -13.313 17.010 1.00 50.25 213 ASN A C 1
ATOM 1678 O O . ASN A 1 213 ? -21.355 -12.970 17.090 1.00 50.25 213 ASN A O 1
ATOM 1682 N N . MET A 1 214 ? -19.727 -14.473 17.459 1.00 53.53 214 MET A N 1
ATOM 1683 C CA . MET A 1 214 ? -20.460 -15.319 18.356 1.00 53.53 214 MET A CA 1
ATOM 1684 C C . MET A 1 214 ? -20.771 -14.458 19.572 1.00 53.53 214 MET A C 1
ATOM 1686 O O . MET A 1 214 ? -19.894 -14.145 20.374 1.00 53.53 214 MET A O 1
ATOM 1690 N N . ASN A 1 215 ? -22.011 -13.988 19.65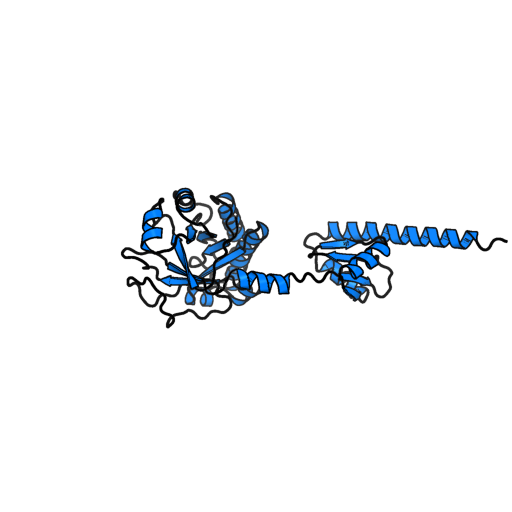9 1.00 75.56 215 ASN A N 1
ATOM 1691 C CA . ASN A 1 215 ? -22.440 -13.247 20.824 1.00 75.56 215 ASN A CA 1
ATOM 1692 C C . ASN A 1 215 ? -22.449 -14.243 21.979 1.00 75.56 215 ASN A C 1
ATOM 1694 O O . ASN A 1 215 ? -23.037 -15.319 21.861 1.00 75.56 215 ASN A O 1
ATOM 1698 N N . TYR A 1 216 ? -21.777 -13.917 23.073 1.00 80.75 216 TYR A N 1
ATOM 1699 C CA . TYR A 1 216 ? -21.719 -14.794 24.233 1.00 80.75 216 TYR A CA 1
ATOM 1700 C C . TYR A 1 216 ? -22.357 -14.116 25.428 1.00 80.75 216 TYR A C 1
ATOM 1702 O O . TYR A 1 216 ? -22.149 -12.926 25.656 1.00 80.75 216 TYR A O 1
ATOM 1710 N N . VAL A 1 217 ? -23.087 -14.894 26.217 1.00 84.12 217 VAL A N 1
ATOM 1711 C CA . VAL A 1 217 ? -23.370 -14.555 27.611 1.00 84.12 217 VAL A CA 1
ATOM 1712 C C . VAL A 1 217 ? -22.503 -15.458 28.476 1.00 84.12 217 VAL A C 1
ATOM 1714 O O . VAL A 1 217 ? -22.590 -16.683 28.403 1.00 84.12 217 VAL A O 1
ATOM 1717 N N . VAL A 1 218 ? -21.608 -14.851 29.243 1.00 85.06 218 VAL A N 1
ATOM 1718 C CA . VAL A 1 218 ? -20.555 -15.538 29.987 1.00 85.06 218 VAL A CA 1
ATOM 1719 C C . VAL A 1 218 ? -20.831 -15.421 31.478 1.00 85.06 218 VAL A C 1
ATOM 1721 O O . VAL A 1 218 ? -21.196 -14.349 31.974 1.00 85.06 218 VAL A O 1
ATOM 1724 N N . ARG A 1 219 ? -20.648 -16.530 32.193 1.00 87.12 219 ARG A N 1
ATOM 1725 C CA . ARG A 1 219 ? -20.770 -16.605 33.647 1.00 87.12 219 ARG A CA 1
ATOM 1726 C C . ARG A 1 219 ? -19.642 -17.430 34.246 1.00 87.12 219 ARG A C 1
ATOM 1728 O O . ARG A 1 219 ? -19.265 -18.454 33.681 1.00 87.12 219 ARG A O 1
ATOM 1735 N N . SER A 1 220 ? -19.154 -17.005 35.404 1.00 83.50 220 SER A N 1
ATOM 1736 C CA . SER A 1 220 ? -18.258 -17.816 36.220 1.00 83.50 220 SER A CA 1
ATOM 1737 C C . SER A 1 220 ? -18.974 -19.043 36.792 1.00 83.50 220 SER A C 1
ATOM 1739 O O . SER A 1 220 ? -20.176 -19.013 37.079 1.00 83.50 220 SER A O 1
ATOM 1741 N N . GLU A 1 221 ? -18.248 -20.140 36.970 1.00 79.50 221 GLU A N 1
ATOM 1742 C CA . GLU A 1 221 ? -18.775 -21.376 37.546 1.00 79.50 221 GLU A CA 1
ATOM 1743 C C . GLU A 1 221 ? -19.295 -21.184 38.969 1.00 79.50 221 GLU A C 1
ATOM 1745 O O . GLU A 1 221 ? -20.372 -21.690 39.297 1.00 79.50 221 GLU A O 1
ATOM 1750 N N . SER A 1 222 ? -18.587 -20.413 39.800 1.00 74.94 222 SER A N 1
ATOM 1751 C CA . SER A 1 222 ? -19.050 -20.116 41.158 1.00 74.94 222 SER A CA 1
ATOM 1752 C C . SER A 1 222 ? -20.271 -19.196 41.185 1.00 74.94 222 SER A C 1
ATOM 1754 O O . SER A 1 222 ? -21.003 -19.165 42.178 1.00 74.94 222 SER A O 1
ATOM 1756 N N . GLY A 1 223 ? -20.493 -18.436 40.107 1.00 71.62 223 GLY A N 1
ATOM 1757 C CA . GLY A 1 223 ? -21.563 -17.457 39.985 1.00 71.62 223 GLY A CA 1
ATOM 1758 C C . GLY A 1 223 ? -21.439 -16.276 40.948 1.00 71.62 223 GLY A C 1
ATOM 1759 O O . GLY A 1 223 ? -22.454 -15.613 41.182 1.00 71.62 223 GLY A O 1
ATOM 1760 N N . LYS A 1 224 ? -20.247 -16.047 41.518 1.00 69.88 224 LYS A N 1
ATOM 1761 C CA . LYS A 1 224 ? -19.943 -14.909 42.401 1.00 69.88 224 LYS A CA 1
ATOM 1762 C C . LYS A 1 224 ? -19.909 -13.589 41.635 1.00 69.88 224 LYS A C 1
ATOM 1764 O O . LYS A 1 224 ? -20.287 -12.555 42.178 1.00 69.88 224 LYS A O 1
ATOM 1769 N N . GLU A 1 225 ? -19.485 -13.639 40.381 1.00 71.31 225 GLU A N 1
ATOM 1770 C CA . GLU A 1 225 ? -19.392 -12.509 39.470 1.00 71.31 225 GLU A CA 1
ATOM 1771 C C . GLU A 1 225 ? -20.713 -12.295 38.711 1.00 71.31 225 GLU A C 1
ATOM 1773 O O . GLU A 1 225 ? -21.506 -13.217 38.484 1.00 71.31 225 GLU A O 1
ATOM 1778 N N . GLY A 1 226 ? -20.959 -11.044 38.311 1.00 69.44 226 GLY A N 1
ATOM 1779 C CA . GLY A 1 226 ? -22.080 -10.699 37.440 1.00 69.44 226 GLY A CA 1
ATOM 1780 C C . GLY A 1 226 ? -21.952 -11.342 36.056 1.00 69.44 226 GLY A C 1
ATOM 1781 O O . GLY A 1 226 ? -20.859 -11.662 35.593 1.00 69.44 226 GLY A O 1
ATOM 1782 N N . TRP A 1 227 ? -23.082 -11.510 35.371 1.00 79.00 227 TRP A N 1
ATOM 1783 C CA . TRP A 1 227 ? -23.078 -11.943 33.975 1.00 79.00 227 TRP A CA 1
ATOM 1784 C C . TRP A 1 227 ? -22.401 -10.897 33.093 1.00 79.00 227 TRP A C 1
ATOM 1786 O O . TRP A 1 227 ? -22.562 -9.695 33.308 1.00 79.00 227 TRP A O 1
ATOM 1796 N N . VAL A 1 228 ? -21.705 -11.352 32.059 1.00 80.44 228 VAL A N 1
ATOM 1797 C CA . VAL A 1 228 ? -21.073 -10.480 31.068 1.00 80.44 228 VAL A CA 1
ATOM 1798 C C . VAL A 1 228 ? -21.534 -10.893 29.680 1.00 80.44 228 VAL A C 1
ATOM 1800 O O . VAL A 1 228 ? -21.626 -12.079 29.381 1.00 80.44 228 VAL A O 1
ATOM 1803 N N . ALA A 1 229 ? -21.842 -9.919 28.832 1.00 77.69 229 ALA A N 1
ATOM 1804 C CA . ALA A 1 229 ? -22.101 -10.152 27.422 1.00 77.69 229 ALA A CA 1
ATOM 1805 C C . ALA A 1 229 ? -20.889 -9.740 26.591 1.00 77.69 229 ALA A C 1
ATOM 1807 O O . ALA A 1 229 ? -20.274 -8.706 26.859 1.00 77.69 229 ALA A O 1
ATOM 1808 N N . VAL A 1 230 ? -20.613 -10.509 25.542 1.00 74.25 230 VAL A N 1
ATOM 1809 C CA . VAL A 1 230 ? -19.783 -10.078 24.419 1.00 74.25 230 VAL A CA 1
ATOM 1810 C C . VAL A 1 230 ? -20.681 -9.976 23.205 1.00 74.25 230 VAL A C 1
ATOM 1812 O O . VAL A 1 230 ? -21.227 -10.984 22.764 1.00 74.25 230 VAL A O 1
ATOM 1815 N N . VAL A 1 231 ? -20.862 -8.760 22.690 1.00 67.19 231 VAL A N 1
ATOM 1816 C CA . VAL A 1 231 ? -21.663 -8.505 21.488 1.00 67.19 231 VAL A CA 1
ATOM 1817 C C . VAL A 1 231 ? -20.840 -7.694 20.507 1.00 67.19 231 VAL A C 1
ATOM 1819 O O . VAL A 1 231 ? -20.408 -6.589 20.836 1.00 67.19 231 VAL A O 1
ATOM 1822 N N . ASN A 1 232 ? -20.619 -8.230 19.306 1.00 63.94 232 ASN A N 1
ATOM 1823 C CA . ASN A 1 232 ? -19.789 -7.596 18.274 1.00 63.94 232 ASN A CA 1
ATOM 1824 C C . ASN A 1 232 ? -18.412 -7.131 18.800 1.00 63.94 232 ASN A C 1
ATOM 1826 O O . ASN A 1 232 ? -18.018 -5.981 18.601 1.00 63.94 232 ASN A O 1
ATOM 1830 N N . GLY A 1 233 ? -17.729 -7.991 19.565 1.00 60.03 233 GLY A N 1
ATOM 1831 C CA . GLY A 1 233 ? -16.425 -7.692 20.172 1.00 60.03 233 GLY A CA 1
ATOM 1832 C C . GLY A 1 233 ? -16.448 -6.704 21.347 1.00 60.03 233 GLY A C 1
ATOM 1833 O O . GLY A 1 233 ? -15.393 -6.350 21.865 1.00 60.03 233 GLY A O 1
ATOM 1834 N N . ARG A 1 234 ? -17.623 -6.242 21.798 1.00 56.66 234 ARG A N 1
ATOM 1835 C CA . ARG A 1 234 ? -17.759 -5.346 22.958 1.00 56.66 234 ARG A CA 1
ATOM 1836 C C . ARG A 1 234 ? -18.216 -6.102 24.195 1.00 56.66 234 ARG A C 1
ATOM 1838 O O . ARG A 1 234 ? -19.240 -6.780 24.157 1.00 56.66 234 ARG A O 1
ATOM 1845 N N . VAL A 1 235 ? -17.482 -5.917 25.289 1.00 68.94 235 VAL A N 1
ATOM 1846 C CA . VAL A 1 235 ? -17.754 -6.529 26.594 1.00 68.94 235 VAL A CA 1
ATOM 1847 C C . VAL A 1 235 ? -18.561 -5.565 27.465 1.00 68.94 235 VAL A C 1
ATOM 1849 O O . VAL A 1 235 ? -18.171 -4.408 27.624 1.00 68.94 235 VAL A O 1
ATOM 1852 N N . PHE A 1 236 ? -19.670 -6.019 28.051 1.00 66.75 236 PHE A N 1
ATOM 1853 C CA . PHE A 1 236 ? -20.423 -5.239 29.040 1.00 66.75 236 PHE A CA 1
ATOM 1854 C C . PHE A 1 236 ? -21.057 -6.120 30.118 1.00 66.75 236 PHE A C 1
ATOM 1856 O O . PHE A 1 236 ? -21.448 -7.261 29.870 1.00 66.75 236 PHE A O 1
ATOM 1863 N N . GLY A 1 237 ? -21.164 -5.577 31.332 1.00 75.56 237 GLY A N 1
ATOM 1864 C CA . GLY A 1 237 ? -21.808 -6.248 32.457 1.00 75.56 237 GLY A CA 1
ATOM 1865 C C . GLY A 1 237 ? -23.332 -6.267 32.326 1.00 75.56 237 GLY A C 1
ATOM 1866 O O . GLY A 1 237 ? -23.947 -5.317 31.840 1.00 75.56 237 GLY A O 1
ATOM 1867 N N . ILE A 1 238 ? -23.954 -7.351 32.781 1.00 73.62 238 ILE A N 1
ATOM 1868 C CA . ILE A 1 238 ? -25.399 -7.562 32.743 1.00 73.62 238 ILE A CA 1
ATOM 1869 C C . ILE A 1 238 ? -25.949 -7.563 34.175 1.00 73.62 238 ILE A C 1
ATOM 1871 O O . ILE A 1 238 ? -25.635 -8.439 34.978 1.00 73.62 238 ILE A O 1
ATOM 1875 N N . GLY A 1 239 ? -26.827 -6.604 34.476 1.00 67.44 239 GLY A N 1
ATOM 1876 C CA . GLY A 1 239 ? -27.476 -6.472 35.789 1.00 67.44 239 GLY A CA 1
ATOM 1877 C C . GLY A 1 239 ? -28.832 -7.182 35.930 1.00 67.44 239 GLY A C 1
ATOM 1878 O O . GLY A 1 239 ? -29.446 -7.108 36.990 1.00 67.44 239 GLY A O 1
ATOM 1879 N N . SER A 1 240 ? -29.344 -7.841 34.880 1.00 74.06 240 SER A N 1
ATOM 1880 C CA . SER A 1 240 ? -30.665 -8.494 34.886 1.00 74.06 240 SER A CA 1
ATOM 1881 C C . SER A 1 240 ? -30.674 -9.805 34.104 1.00 74.06 240 SER A C 1
ATOM 1883 O O . SER A 1 240 ? -30.176 -9.869 32.982 1.00 74.06 240 SER A O 1
ATOM 1885 N N . MET A 1 241 ? -31.324 -10.834 34.658 1.00 76.69 241 MET A N 1
ATOM 1886 C CA . MET A 1 241 ? -31.495 -12.124 33.979 1.00 76.69 241 MET A CA 1
ATOM 1887 C C . MET A 1 241 ? -32.330 -12.002 32.696 1.00 76.69 241 MET A C 1
ATOM 1889 O O . MET A 1 241 ? -32.042 -12.681 31.721 1.00 76.69 241 MET A O 1
ATOM 1893 N N . GLY A 1 242 ? -33.284 -11.065 32.643 1.00 75.12 242 GLY A N 1
ATOM 1894 C CA . GLY A 1 242 ? -34.080 -10.841 31.430 1.00 75.12 242 GLY A CA 1
ATOM 1895 C C . GLY A 1 242 ? -33.241 -10.375 30.233 1.00 75.12 242 GLY A C 1
ATOM 1896 O O . GLY A 1 242 ? -33.605 -10.628 29.090 1.00 75.12 242 GLY A O 1
ATOM 1897 N N . THR A 1 243 ? -32.093 -9.736 30.481 1.00 73.75 243 THR A N 1
ATOM 1898 C CA . THR A 1 243 ? -31.137 -9.367 29.428 1.00 73.75 243 THR A CA 1
ATOM 1899 C C . THR A 1 243 ? -30.358 -10.584 28.927 1.00 73.75 243 THR A C 1
ATOM 1901 O O . THR A 1 243 ? -30.085 -10.671 27.734 1.00 73.75 243 THR A O 1
ATOM 1904 N N . VAL A 1 244 ? -30.035 -11.535 29.812 1.00 79.44 244 VAL A N 1
ATOM 1905 C CA . VAL A 1 244 ? -29.414 -12.816 29.433 1.00 79.44 244 VAL A CA 1
ATOM 1906 C C . VAL A 1 244 ? -30.368 -13.598 28.533 1.00 79.44 244 VAL A C 1
ATOM 1908 O O . VAL A 1 244 ? -29.991 -13.959 27.421 1.00 79.44 244 VAL A O 1
ATOM 1911 N N . ASP A 1 245 ? -31.622 -13.754 28.964 1.00 81.25 245 ASP A N 1
ATOM 1912 C CA . ASP A 1 245 ? -32.649 -14.489 28.219 1.00 81.25 245 ASP A CA 1
ATOM 1913 C C . ASP A 1 245 ? -32.902 -13.866 26.834 1.00 81.25 245 ASP A C 1
ATOM 1915 O O . ASP A 1 245 ? -33.037 -14.574 25.836 1.00 81.25 245 ASP A O 1
ATOM 1919 N N . ALA A 1 246 ? -32.931 -12.531 26.751 1.00 77.94 246 ALA A N 1
ATOM 1920 C CA . ALA A 1 246 ? -33.099 -11.821 25.486 1.00 77.94 246 ALA A CA 1
ATOM 1921 C C . ALA A 1 246 ? -31.914 -12.045 24.534 1.00 77.94 246 ALA A C 1
ATOM 1923 O O . ALA A 1 246 ? -32.126 -12.301 23.349 1.00 77.94 246 ALA A O 1
ATOM 1924 N N . LEU A 1 247 ? -30.678 -11.982 25.039 1.00 77.81 247 LEU A N 1
ATOM 1925 C CA . LEU A 1 247 ? -29.481 -12.204 24.226 1.00 77.81 247 LEU A CA 1
ATOM 1926 C C . LEU A 1 247 ? -29.431 -13.638 23.689 1.00 77.81 247 LEU A C 1
ATOM 1928 O O . LEU A 1 247 ? -29.190 -13.834 22.496 1.00 77.81 247 LEU A O 1
ATOM 1932 N N . GLU A 1 248 ? -29.743 -14.630 24.522 1.00 81.81 248 GLU A N 1
ATOM 1933 C CA . GLU A 1 248 ? -29.832 -16.032 24.099 1.00 81.81 248 GLU A CA 1
ATOM 1934 C C . GLU A 1 248 ? -30.936 -16.253 23.062 1.00 81.81 248 GLU A C 1
ATOM 1936 O O . GLU A 1 248 ? -30.709 -16.920 22.052 1.00 81.81 248 GLU A O 1
ATOM 1941 N N . ALA A 1 249 ? -32.105 -15.629 23.245 1.00 77.50 249 ALA A N 1
ATOM 1942 C CA . ALA A 1 249 ? -33.199 -15.682 22.275 1.00 77.50 249 ALA A CA 1
ATOM 1943 C C . ALA A 1 249 ? -32.826 -15.058 20.917 1.00 77.50 249 ALA A C 1
ATOM 1945 O O . ALA A 1 249 ? -33.368 -15.460 19.888 1.00 77.50 249 ALA A O 1
ATOM 1946 N N . THR A 1 250 ? -31.886 -14.107 20.898 1.00 75.31 250 THR A N 1
ATOM 1947 C CA . THR A 1 250 ? -31.332 -13.521 19.664 1.00 75.31 250 THR A CA 1
ATOM 1948 C C . THR A 1 250 ? -30.144 -14.291 19.076 1.00 75.31 250 THR A C 1
ATOM 1950 O O . THR A 1 250 ? -29.576 -13.855 18.077 1.00 75.31 250 THR A O 1
ATOM 1953 N N . GLY A 1 251 ? -29.785 -15.442 19.654 1.00 75.50 251 GLY A N 1
ATOM 1954 C CA . GLY A 1 251 ? -28.746 -16.334 19.134 1.00 75.50 251 GLY A CA 1
ATOM 1955 C C . GLY A 1 251 ? -27.402 -16.268 19.860 1.00 75.50 251 GLY A C 1
ATOM 1956 O O . GLY A 1 251 ? -26.448 -16.893 19.398 1.00 75.50 251 GLY A O 1
ATOM 1957 N N . ALA A 1 252 ? -27.297 -15.552 20.987 1.00 80.19 252 ALA A N 1
ATOM 1958 C CA . ALA A 1 252 ? -26.085 -15.585 21.800 1.00 80.19 252 ALA A CA 1
ATOM 1959 C C . ALA A 1 252 ? -25.900 -16.959 22.472 1.00 80.19 252 ALA A C 1
ATOM 1961 O O . ALA A 1 252 ? -26.851 -17.537 22.998 1.00 80.19 252 ALA A O 1
ATOM 1962 N N . LYS A 1 253 ? -24.673 -17.489 22.488 1.00 83.56 253 LYS A N 1
ATOM 1963 C CA . LYS A 1 253 ? -24.350 -18.749 23.172 1.00 83.56 253 LYS A CA 1
ATOM 1964 C C . LYS A 1 253 ? -23.989 -18.499 24.633 1.00 83.56 253 LYS A C 1
ATOM 1966 O O . LYS A 1 253 ? -23.231 -17.586 24.954 1.00 83.56 253 LYS A O 1
ATOM 1971 N N . ARG A 1 254 ? -24.475 -19.363 25.523 1.00 85.38 254 ARG A N 1
ATOM 1972 C CA . ARG A 1 254 ? -24.049 -19.376 26.925 1.00 85.38 254 ARG A CA 1
ATOM 1973 C C . ARG A 1 254 ? -22.676 -20.018 27.062 1.00 85.38 254 ARG A C 1
ATOM 1975 O O . ARG A 1 254 ? -22.477 -21.132 26.583 1.00 85.38 254 ARG A O 1
ATOM 1982 N N . LEU A 1 255 ? -21.774 -19.351 27.773 1.00 83.81 255 LEU A N 1
ATOM 1983 C CA . LEU A 1 255 ? -20.499 -19.906 28.211 1.00 83.81 255 LEU A CA 1
ATOM 1984 C C . LEU A 1 255 ? -20.425 -19.884 29.733 1.00 83.81 255 LEU A C 1
ATOM 1986 O O . LEU A 1 255 ? -20.703 -18.868 30.370 1.00 83.81 255 LEU A O 1
ATOM 1990 N N . GLN A 1 256 ? -20.034 -21.015 30.303 1.00 84.50 256 GLN A N 1
ATOM 1991 C CA . GLN A 1 256 ? -19.728 -21.137 31.717 1.00 84.50 256 GLN A CA 1
ATOM 1992 C C . GLN A 1 256 ? -18.236 -21.429 31.831 1.00 84.50 256 GLN A C 1
ATOM 1994 O O . GLN A 1 256 ? -17.756 -22.372 31.206 1.00 84.50 256 GLN A O 1
ATOM 1999 N N . LEU A 1 257 ? -17.511 -20.564 32.534 1.00 77.88 257 LEU A N 1
ATOM 2000 C CA . LEU A 1 257 ? -16.055 -20.624 32.649 1.00 77.88 257 LEU A CA 1
ATOM 2001 C C . LEU A 1 257 ? -15.664 -20.815 34.109 1.00 77.88 257 LEU A C 1
ATOM 2003 O O . LEU A 1 257 ? -16.296 -20.230 34.989 1.00 77.88 257 LEU A O 1
ATOM 2007 N N . GLU A 1 258 ? -14.599 -21.574 34.364 1.00 80.31 258 GLU A N 1
ATOM 2008 C CA . GLU A 1 258 ? -13.960 -21.600 35.681 1.00 80.31 258 GLU A CA 1
ATOM 2009 C C . GLU A 1 258 ? -13.610 -20.168 36.119 1.00 80.31 258 GLU A C 1
ATOM 2011 O O . GLU A 1 258 ? -13.227 -19.341 35.289 1.00 80.31 258 GLU A O 1
ATOM 2016 N N . ASP A 1 259 ? -13.721 -19.861 37.415 1.00 76.38 259 ASP A N 1
ATOM 2017 C CA . ASP A 1 259 ? -13.551 -18.495 37.942 1.00 76.38 259 ASP A CA 1
ATOM 2018 C C . ASP A 1 259 ? -12.236 -17.834 37.463 1.00 76.38 259 ASP A C 1
ATOM 2020 O O . ASP A 1 259 ? -12.225 -16.679 37.039 1.00 76.38 259 ASP A O 1
ATOM 2024 N N . ALA A 1 260 ? -11.130 -18.589 37.449 1.00 72.88 260 ALA A N 1
ATOM 2025 C CA . ALA A 1 260 ? -9.820 -18.095 37.017 1.00 72.88 260 ALA A CA 1
ATOM 2026 C C . ALA A 1 260 ? -9.749 -17.790 35.508 1.00 72.88 260 ALA A C 1
ATOM 2028 O O . ALA A 1 260 ? -9.054 -16.862 35.085 1.00 72.88 260 ALA A O 1
ATOM 2029 N N . ASP A 1 261 ? -10.461 -18.559 34.686 1.00 64.31 261 ASP A N 1
ATOM 2030 C CA . ASP A 1 261 ? -10.520 -18.343 33.242 1.00 64.31 261 ASP A CA 1
ATOM 2031 C C . ASP A 1 261 ? -11.530 -17.256 32.879 1.00 64.31 261 ASP A C 1
ATOM 2033 O O . ASP A 1 261 ? -11.306 -16.521 31.921 1.00 64.31 261 ASP A O 1
ATOM 2037 N N . PHE A 1 262 ? -12.584 -17.079 33.679 1.00 76.88 262 PHE A N 1
ATOM 2038 C CA . PHE A 1 262 ? -13.474 -15.925 33.590 1.00 76.88 262 PHE A CA 1
ATOM 2039 C C . PHE A 1 262 ? -12.711 -14.617 33.842 1.00 76.88 262 PHE A C 1
ATOM 2041 O O . PHE A 1 262 ? -12.836 -13.673 33.063 1.00 76.88 262 PHE A O 1
ATOM 2048 N N . GLU A 1 263 ? -11.851 -14.568 34.864 1.00 70.94 263 GLU A N 1
ATOM 2049 C CA . GLU A 1 263 ? -10.968 -13.419 35.094 1.00 70.94 263 GLU A CA 1
ATOM 2050 C C . GLU A 1 263 ? -10.044 -13.175 33.890 1.00 70.94 263 GLU A C 1
ATOM 2052 O O . GLU A 1 263 ? -10.022 -12.079 33.329 1.00 70.94 263 GLU A O 1
ATOM 2057 N N . ARG A 1 264 ? -9.323 -14.199 33.415 1.00 65.94 264 ARG A N 1
ATOM 2058 C CA . ARG A 1 264 ? -8.440 -14.079 32.234 1.00 65.94 264 ARG A CA 1
ATOM 2059 C C . ARG A 1 264 ? -9.188 -13.664 30.971 1.00 65.94 264 ARG A C 1
ATOM 2061 O O . ARG A 1 264 ? -8.653 -12.901 30.166 1.00 65.94 264 ARG A O 1
ATOM 2068 N N . PHE A 1 265 ? -10.415 -14.136 30.794 1.00 66.44 265 PHE A N 1
ATOM 2069 C CA . PHE A 1 265 ? -11.291 -13.761 29.692 1.00 66.44 265 PHE A CA 1
ATOM 2070 C C . PHE A 1 265 ? -11.594 -12.258 29.713 1.00 66.44 265 PHE A C 1
ATOM 2072 O O . PHE A 1 265 ? -11.484 -11.600 28.680 1.00 66.44 265 PHE A O 1
ATOM 2079 N N . LEU A 1 266 ? -11.864 -11.689 30.891 1.00 64.50 266 LEU A N 1
ATOM 2080 C CA . LEU A 1 266 ? -12.072 -10.248 31.055 1.00 64.50 266 LEU A CA 1
ATOM 2081 C C . LEU A 1 266 ? -10.796 -9.438 30.789 1.00 64.50 266 LEU A C 1
ATOM 2083 O O . LEU A 1 266 ? -10.859 -8.383 30.158 1.00 64.50 266 LEU A O 1
ATOM 2087 N N . TYR A 1 267 ? -9.638 -9.933 31.231 1.00 58.88 267 TYR A N 1
ATOM 2088 C CA . TYR A 1 267 ? -8.362 -9.229 31.073 1.00 58.88 267 TYR A CA 1
ATOM 2089 C C . TYR A 1 267 ? -7.763 -9.330 29.661 1.00 58.88 267 TYR A C 1
ATOM 2091 O O . TYR A 1 267 ? -7.098 -8.396 29.217 1.00 58.88 267 TYR A O 1
ATOM 2099 N N . SER A 1 268 ? -8.005 -10.424 28.931 1.00 48.88 268 SER A N 1
ATOM 2100 C CA . SER A 1 268 ? -7.396 -10.685 27.612 1.00 48.88 268 SER A CA 1
ATOM 2101 C C . SER A 1 268 ? -8.012 -9.903 26.443 1.00 48.88 268 SER A C 1
ATOM 2103 O O . SER A 1 268 ? -7.406 -9.841 25.378 1.00 48.88 268 SER A O 1
ATOM 2105 N N . GLN A 1 269 ? -9.182 -9.283 26.631 1.00 50.00 269 GLN A N 1
ATOM 2106 C CA . GLN A 1 269 ? -9.923 -8.563 25.582 1.00 50.00 269 GLN A CA 1
ATOM 2107 C C . GLN A 1 269 ? -9.776 -7.027 25.624 1.00 50.00 269 GLN A C 1
ATOM 2109 O O . GLN A 1 269 ? -10.420 -6.336 24.837 1.00 50.00 269 GLN A O 1
ATOM 2114 N N . SER A 1 270 ? -8.973 -6.446 26.527 1.00 42.56 270 SER A N 1
ATOM 2115 C CA . SER A 1 270 ? -8.978 -4.986 26.742 1.00 42.56 270 SER A CA 1
ATOM 2116 C C . SER A 1 270 ? -7.697 -4.268 26.295 1.00 42.56 270 SER A C 1
ATOM 2118 O O . SER A 1 270 ? -6.618 -4.493 26.831 1.00 42.56 270 SER A O 1
ATOM 2120 N N . ASN A 1 271 ? -7.856 -3.314 25.368 1.00 45.47 271 ASN A N 1
ATOM 2121 C CA . ASN A 1 271 ? -6.934 -2.183 25.172 1.00 45.47 271 ASN A CA 1
ATOM 2122 C C . ASN A 1 271 ? -7.189 -1.041 26.186 1.00 45.47 271 ASN A C 1
ATOM 2124 O O . ASN A 1 271 ? -6.548 0.002 26.101 1.00 45.47 271 ASN A O 1
ATOM 2128 N N . ASP A 1 272 ? -8.131 -1.212 27.124 1.00 53.78 272 ASP A N 1
ATOM 2129 C CA . ASP A 1 272 ? -8.473 -0.225 28.155 1.00 53.78 272 ASP A CA 1
ATOM 2130 C C . ASP A 1 272 ? -9.072 -0.911 29.403 1.00 53.78 272 ASP A C 1
ATOM 2132 O O . ASP A 1 272 ? -10.281 -1.140 29.520 1.00 53.78 272 ASP A O 1
ATOM 2136 N N . ALA A 1 273 ? -8.192 -1.312 30.323 1.00 51.22 273 ALA A N 1
ATOM 2137 C CA . ALA A 1 273 ? -8.530 -2.077 31.525 1.00 51.22 273 ALA A CA 1
ATOM 2138 C C . ALA A 1 273 ? -9.418 -1.302 32.529 1.00 51.22 273 ALA A C 1
ATOM 2140 O O . ALA A 1 273 ? -10.110 -1.916 33.347 1.00 51.22 273 ALA A O 1
ATOM 2141 N N . GLU A 1 274 ? -9.442 0.036 32.471 1.00 49.94 274 GLU A N 1
ATOM 2142 C CA . GLU A 1 274 ? -10.229 0.871 33.392 1.00 49.94 274 GLU A CA 1
ATOM 2143 C C . GLU A 1 274 ? -11.728 0.843 33.069 1.00 49.94 274 GLU A C 1
ATOM 2145 O O . GLU A 1 274 ? -12.561 0.764 33.978 1.00 49.94 274 GLU A O 1
ATOM 2150 N N . ALA A 1 275 ? -12.091 0.834 31.783 1.00 50.94 275 ALA A N 1
ATOM 2151 C CA . ALA A 1 275 ? -13.486 0.785 31.345 1.00 50.94 275 ALA A CA 1
ATOM 2152 C C . ALA A 1 275 ? -14.165 -0.548 31.712 1.00 50.94 275 ALA A C 1
ATOM 2154 O O . ALA A 1 275 ? -15.315 -0.566 32.161 1.00 50.94 275 ALA A O 1
ATOM 2155 N N . VAL A 1 276 ? -13.433 -1.660 31.583 1.00 52.50 276 VAL A N 1
ATOM 2156 C CA . VAL A 1 276 ? -13.913 -3.006 31.934 1.00 52.50 276 VAL A CA 1
ATOM 2157 C C . VAL A 1 276 ? -14.063 -3.153 33.450 1.00 52.50 276 VAL A C 1
ATOM 2159 O O . VAL A 1 276 ? -15.111 -3.593 33.920 1.00 52.50 276 VAL A O 1
ATOM 2162 N N . SER A 1 277 ? -13.076 -2.695 34.229 1.00 55.72 277 SER A N 1
ATOM 2163 C CA . SER A 1 277 ? -13.151 -2.680 35.698 1.00 55.72 277 SER A CA 1
ATOM 2164 C C . SER A 1 277 ? -14.357 -1.879 36.203 1.00 55.72 277 SER A C 1
ATOM 2166 O O . SER A 1 277 ? -15.085 -2.319 37.096 1.00 55.72 277 SER A O 1
ATOM 2168 N N . LYS A 1 278 ? -14.641 -0.726 35.587 1.00 57.66 278 LYS A N 1
ATOM 2169 C CA . LYS A 1 278 ? -15.809 0.092 35.923 1.00 57.66 278 LYS A CA 1
ATOM 2170 C C . LYS A 1 278 ? -17.131 -0.626 35.629 1.00 57.66 278 LYS A C 1
ATOM 2172 O O . LYS A 1 278 ? -17.989 -0.679 36.508 1.00 57.66 278 LYS A O 1
ATOM 2177 N N . ALA A 1 279 ? -17.273 -1.228 34.447 1.00 53.41 279 ALA A N 1
ATOM 2178 C CA . ALA A 1 279 ? -18.479 -1.970 34.071 1.00 53.41 279 ALA A CA 1
ATOM 2179 C C . ALA A 1 279 ? -18.725 -3.197 34.972 1.00 53.41 279 ALA A C 1
ATOM 2181 O O . ALA A 1 279 ? -19.870 -3.491 35.321 1.00 53.41 279 ALA A O 1
ATOM 2182 N N . ILE A 1 280 ? -17.658 -3.887 35.392 1.00 57.06 280 ILE A N 1
ATOM 2183 C CA . ILE A 1 280 ? -17.733 -5.008 36.341 1.00 57.06 280 ILE A CA 1
ATOM 2184 C C . ILE A 1 280 ? -18.165 -4.519 37.724 1.00 57.06 280 ILE A C 1
ATOM 2186 O O . ILE A 1 280 ? -19.059 -5.110 38.323 1.00 57.06 280 ILE A O 1
ATOM 2190 N N . ASN A 1 281 ? -17.579 -3.433 38.232 1.00 60.31 281 ASN A N 1
ATOM 2191 C CA . ASN A 1 281 ? -17.948 -2.881 39.537 1.00 60.31 281 ASN A CA 1
ATOM 2192 C C . ASN A 1 281 ? -19.414 -2.420 39.573 1.00 60.31 281 ASN A C 1
ATOM 2194 O O . ASN A 1 281 ? -20.118 -2.671 40.552 1.00 60.31 281 ASN A O 1
ATOM 2198 N N . GLU A 1 282 ? -19.897 -1.802 38.494 1.00 58.19 282 GLU A N 1
ATOM 2199 C CA . GLU A 1 282 ? -21.299 -1.397 38.349 1.00 58.19 282 GLU A CA 1
ATOM 2200 C C . GLU A 1 282 ? -22.247 -2.613 38.305 1.00 58.19 282 GLU A C 1
ATOM 2202 O O . GLU A 1 282 ? -23.278 -2.622 38.986 1.00 58.19 282 GLU A O 1
ATOM 2207 N N . ALA A 1 283 ? -21.878 -3.675 37.579 1.00 54.75 283 ALA A N 1
ATOM 2208 C CA . ALA A 1 283 ? -22.655 -4.913 37.519 1.00 54.75 283 ALA A CA 1
ATOM 2209 C C . ALA A 1 283 ? -22.668 -5.660 38.865 1.00 54.75 283 ALA A C 1
ATOM 2211 O O . ALA A 1 283 ? -23.739 -6.022 39.358 1.00 54.75 283 ALA A O 1
ATOM 2212 N N . SER A 1 284 ? -21.514 -5.827 39.511 1.00 56.09 284 SER A N 1
ATOM 2213 C CA . SER A 1 284 ? -21.386 -6.491 40.813 1.00 56.09 284 SER A CA 1
ATOM 2214 C C . SER A 1 284 ? -22.152 -5.755 41.916 1.00 56.09 284 SER A C 1
ATOM 2216 O O . SER A 1 284 ? -22.836 -6.394 42.715 1.00 56.09 284 SER A O 1
ATOM 2218 N N . ALA A 1 285 ? -22.144 -4.416 41.926 1.00 58.31 285 ALA A N 1
ATOM 2219 C CA . ALA A 1 285 ? -22.931 -3.625 42.875 1.00 58.31 285 ALA A CA 1
ATOM 2220 C C . ALA A 1 285 ? -24.446 -3.852 42.720 1.00 58.31 285 ALA A C 1
ATOM 2222 O O . ALA A 1 285 ? -25.172 -3.929 43.714 1.00 58.31 285 ALA A O 1
ATOM 2223 N N . SER A 1 286 ? -24.931 -4.004 41.482 1.00 56.34 286 SER A N 1
ATOM 2224 C CA . SER A 1 286 ? -26.347 -4.290 41.217 1.00 56.34 286 SER A CA 1
ATOM 2225 C C . SER A 1 286 ? -26.772 -5.683 41.704 1.00 56.34 286 SER A C 1
ATOM 2227 O O . SER A 1 286 ? -27.864 -5.840 42.252 1.00 56.34 286 SER A O 1
ATOM 2229 N N . VAL A 1 287 ? -25.883 -6.676 41.590 1.00 54.31 287 VAL A N 1
ATOM 2230 C CA . VAL A 1 287 ? -26.117 -8.051 42.055 1.00 54.31 287 VAL A CA 1
ATOM 2231 C C . VAL A 1 287 ? -26.095 -8.132 43.581 1.00 54.31 287 VAL A C 1
ATOM 2233 O O . VAL A 1 287 ? -26.995 -8.735 44.163 1.00 54.31 287 VAL A O 1
ATOM 2236 N N . VAL A 1 288 ? -25.131 -7.480 44.243 1.00 57.22 288 VAL A N 1
ATOM 2237 C CA . VAL A 1 288 ? -25.066 -7.415 45.716 1.00 57.22 288 VAL A CA 1
ATOM 2238 C C . VAL A 1 288 ? -26.335 -6.781 46.278 1.00 57.22 288 VAL A C 1
ATOM 2240 O O . VAL A 1 288 ? -26.965 -7.353 47.165 1.00 57.22 288 VAL A O 1
ATOM 2243 N N . LYS A 1 289 ? -26.787 -5.669 45.689 1.00 56.12 289 LYS A N 1
ATOM 2244 C CA . LYS A 1 289 ? -28.024 -5.001 46.097 1.00 56.12 289 LYS A CA 1
ATOM 2245 C C . LYS A 1 289 ? -29.260 -5.894 45.921 1.00 56.12 289 LYS A C 1
ATOM 2247 O O . LYS A 1 289 ? -30.095 -5.966 46.817 1.00 56.12 289 LYS A O 1
ATOM 2252 N N . ALA A 1 290 ? -29.356 -6.633 44.814 1.00 55.91 290 ALA A N 1
ATOM 2253 C CA . ALA A 1 290 ? -30.459 -7.569 44.577 1.00 55.91 290 ALA A CA 1
ATOM 2254 C C . ALA A 1 290 ? -30.448 -8.777 45.539 1.00 55.91 290 ALA A C 1
ATOM 2256 O O . ALA A 1 290 ? -31.508 -9.311 45.882 1.00 55.91 290 ALA A O 1
ATOM 2257 N N . ILE A 1 291 ? -29.267 -9.213 45.990 1.00 54.62 291 ILE A N 1
ATOM 2258 C CA . ILE A 1 291 ? -29.114 -10.258 47.012 1.00 54.62 291 ILE A CA 1
ATOM 2259 C C . ILE A 1 291 ? -29.510 -9.721 48.395 1.00 54.62 291 ILE A C 1
ATOM 2261 O O . ILE A 1 291 ? -30.254 -10.395 49.108 1.00 54.62 291 ILE A O 1
ATOM 2265 N N . GLU A 1 292 ? -29.084 -8.510 48.761 1.00 54.62 292 GLU A N 1
ATOM 2266 C CA . GLU A 1 292 ? -29.447 -7.855 50.027 1.00 54.62 292 GLU A CA 1
ATOM 2267 C C . GLU A 1 292 ? -30.956 -7.573 50.125 1.00 54.62 292 GLU A C 1
ATOM 2269 O O . GLU A 1 292 ? -31.576 -7.873 51.148 1.00 54.62 292 GLU A O 1
ATOM 2274 N N . GLU A 1 293 ? -31.581 -7.086 49.049 1.00 59.81 293 GLU A N 1
ATOM 2275 C CA . GLU A 1 293 ? -33.032 -6.859 48.981 1.00 59.81 293 GLU A CA 1
ATOM 2276 C C . GLU A 1 293 ? -33.822 -8.175 49.108 1.00 59.81 293 GLU A C 1
ATOM 2278 O O . GLU A 1 293 ? -34.842 -8.233 49.801 1.00 59.81 293 GLU A O 1
ATOM 2283 N N . ARG A 1 294 ? -33.327 -9.276 48.520 1.00 55.84 294 ARG A N 1
ATOM 2284 C CA . ARG A 1 294 ? -33.916 -10.613 48.714 1.00 55.84 294 ARG A CA 1
ATOM 2285 C C . ARG A 1 294 ? -33.712 -11.145 50.132 1.00 55.84 294 ARG A C 1
ATOM 2287 O O . ARG A 1 294 ? -34.633 -11.743 50.688 1.00 55.84 294 ARG A O 1
ATOM 2294 N N . ALA A 1 295 ? -32.555 -10.915 50.748 1.00 51.59 295 ALA A N 1
ATOM 2295 C CA . ALA A 1 295 ? -32.304 -11.309 52.133 1.00 51.59 295 ALA A CA 1
ATOM 2296 C C . ALA A 1 295 ? -33.244 -10.579 53.115 1.00 51.59 295 ALA A C 1
ATOM 2298 O O . ALA A 1 295 ? -33.796 -11.209 54.020 1.00 51.59 295 ALA A O 1
ATOM 2299 N N . GLN A 1 296 ? -33.517 -9.288 52.888 1.00 53.97 296 GLN A N 1
ATOM 2300 C CA . GLN A 1 296 ? -34.487 -8.510 53.671 1.00 53.97 296 GLN A CA 1
ATOM 2301 C C . GLN A 1 296 ? -35.938 -8.966 53.441 1.00 53.97 296 GLN A C 1
ATOM 2303 O O . GLN A 1 296 ? -36.702 -9.084 54.400 1.00 53.97 296 GLN A O 1
ATOM 2308 N N . ALA A 1 297 ? -36.312 -9.305 52.202 1.00 53.00 297 ALA A N 1
ATOM 2309 C CA . ALA A 1 297 ? -37.640 -9.841 51.889 1.00 53.00 297 ALA A CA 1
ATOM 2310 C C . ALA A 1 297 ? -37.918 -11.196 52.568 1.00 53.00 297 ALA A C 1
ATOM 2312 O O . ALA A 1 297 ? -39.063 -11.500 52.903 1.00 53.00 297 ALA A O 1
ATOM 2313 N N . THR A 1 298 ? -36.873 -11.991 52.815 1.00 51.56 298 THR A N 1
ATOM 2314 C CA . THR A 1 298 ? -37.002 -13.317 53.440 1.00 51.56 298 THR A CA 1
ATOM 2315 C C . THR A 1 298 ? -37.060 -13.230 54.975 1.00 51.56 298 THR A C 1
ATOM 2317 O O . THR A 1 298 ? -37.742 -14.033 55.605 1.00 51.56 298 THR A O 1
ATOM 2320 N N . GLN A 1 299 ? -36.438 -12.215 55.594 1.00 48.19 299 GLN A N 1
ATOM 2321 C CA . GLN A 1 299 ? -36.555 -11.956 57.042 1.00 48.19 299 GLN A CA 1
ATOM 2322 C C . GLN A 1 299 ? -37.918 -11.369 57.458 1.00 48.19 299 GLN A C 1
ATOM 2324 O O . GLN A 1 299 ? -38.319 -11.517 58.610 1.00 48.19 299 GLN A O 1
ATOM 2329 N N . GLY A 1 300 ? -38.662 -10.749 56.534 1.00 47.47 300 GLY A N 1
ATOM 2330 C CA . GLY A 1 300 ? -40.016 -10.238 56.785 1.00 47.47 300 GLY A CA 1
ATOM 2331 C C . GLY A 1 300 ? -41.133 -11.292 56.751 1.00 47.47 300 GLY A C 1
ATOM 2332 O O . GLY A 1 300 ? -42.269 -10.968 57.085 1.00 47.47 300 GLY A O 1
ATOM 2333 N N . GLN A 1 301 ? -40.840 -12.538 56.351 1.00 48.69 301 GLN A N 1
ATOM 2334 C CA . GLN A 1 301 ? -41.844 -13.604 56.189 1.00 48.69 301 GLN A CA 1
ATOM 2335 C C . GLN A 1 301 ? -41.805 -14.699 57.267 1.00 48.69 301 GLN A C 1
ATOM 2337 O O . GLN A 1 301 ? -42.678 -15.561 57.274 1.00 48.69 301 GLN A O 1
ATOM 2342 N N . THR A 1 302 ? -40.865 -14.662 58.217 1.00 45.38 302 THR A N 1
ATOM 2343 C CA . THR A 1 302 ? -40.805 -15.621 59.344 1.00 45.38 302 THR A CA 1
ATOM 2344 C C . THR A 1 302 ? -41.342 -15.052 60.660 1.00 45.38 302 THR A C 1
ATOM 2346 O O . THR A 1 302 ? -40.917 -15.464 61.736 1.00 45.38 302 THR A O 1
ATOM 2349 N N . GLY A 1 303 ? -42.257 -14.084 60.591 1.00 49.09 303 GLY A N 1
ATOM 2350 C CA . GLY A 1 303 ? -42.842 -13.439 61.762 1.00 49.09 303 GLY A CA 1
ATOM 2351 C C . GLY A 1 303 ? -44.359 -13.335 61.707 1.00 49.09 303 GLY A C 1
ATOM 2352 O O . GLY A 1 303 ? -44.837 -12.210 61.740 1.00 49.09 303 GLY A O 1
ATOM 2353 N N . VAL A 1 304 ? -45.067 -14.470 61.603 1.00 36.97 304 VAL A N 1
ATOM 2354 C CA . VAL A 1 304 ? -46.268 -14.880 62.380 1.00 36.97 304 VAL A CA 1
ATOM 2355 C C . VAL A 1 304 ? -46.406 -16.397 62.257 1.00 36.97 304 VAL A C 1
ATOM 2357 O O . VAL A 1 304 ? -46.350 -16.890 61.109 1.00 36.97 304 VAL A O 1
#

Foldseek 3Di:
DPDDFDFFFDKEFEDALVDALACQVVCVVLVHQEYAYEAEEQLPDGGPRRLSNVVRGPYQYYEYAYQCALPQVSLLSSLVSRVVRDNDDHAEYEYEYEDNHDPDQDSRQNNLVSSQVSCVVVRHQYAYEYEDVRCVNRYPVVVVCVVRALRYEYEWEPDADQDSDADCVGPVPDHSPQKYQHYQRVDPPGTTMMGGHDTPVVVVVVVVVVQVQQWEFEAEPVNLFFIWIQDSLDIAGDLDVVVVVVSVVVRHYYYYHHPVVVVVVLVVSDPPNVVSVVRRVVNSVSVVVVVVVVVVVVVVPPDD

Secondary structure (DSSP, 8-state):
----PPPTT-EEEEE-TTS-S--HHHHHHHT--EEEEEEEETTTEE-SSHHHHHHTSEEEEEEEE---TT-HHHHHHHHHHHHHT-SS--SEEEEE--S---S-HHHHHHHHHHHHHHHHHTT-EEEEEEEHHHHHHH--HHHHHHHSTT-EEEE--S-SS--SS--GGG----TTEEEEEEESBSSTT-BEEEEE-S-HHHHHHHHHHH-----EEEEESS--SPEEEEETTEEEEE--HHHHHHHHHTTPEEEEE-HHHHHHHHHHT-S-HHHHHHHHHHHHHHHHHHHHHHHHHHHTSS--

Radius of gyration: 25.94 Å; chains: 1; bounding box: 66×39×87 Å

Sequence (304 aa):
MPFDGMTQDNYFIDVSAYQPGDLTSICQAVGTNNTVIKVTEGTGWVSPVATQQTNTSNCIGYYHFARFGGDVATAQAEANYFISNLPSHPRYLVCDYEDGASGDKQANTNAVLAFMDVCKANGFEPIYYSYKPYTLANVYVDQITARYPNSLWIAAYPDYEVRPEPYWGVYPNMEHTRWWQFTSTGLAGGLDKNVVIINDGDSLVNKKEEEENMNYVVRSESGKEGWVAVVNGRVFGIGSMGTVDALEATGAKRLQLEDADFERFLYSQSNDAEAVSKAINEASASVVKAIEERAQATQGQTGV

pLDDT: mean 82.82, std 18.39, range [26.61, 98.94]